Protein AF-A0A383AKS9-F1 (afdb_monomer_lite)

pLDDT: mean 90.81, std 9.65, range [42.56, 98.69]

Sequence (250 aa):
RLQGHEPQKLNIDIRHAAASLNSMSWLSLENMPENFRNQSMTRIYRCGDGRFFHLHNSFLDGPVVANHLGIDEDADVATIAQAMAEQDAFELEKALIALKVTGAVVRSPEEWLAHPQGKTLVDRPVVEITKIGDAPIESPKAEARPLSNLRVLDLTRVLAGPTSARTLAEHGAQVLHVSSPNLPTMMMAEMDTGHGKRQVHLDLTKSEDEARLLELAMDVDVFNQGFRKGTLDKRGFGPEAMAELRPGII

Radius of gyration: 21.55 Å; chains: 1; bounding box: 45×47×56 Å

Organism: NCBI:txid408172

InterPro domains:
  IPR003673 CoA-transferase family III [PF02515] (147-250)
  IPR023606 CoA-transferase family III domain 1 superfamily [G3DSA:3.40.50.10540] (144-250)
  IPR023606 CoA-transferase family III domain 1 superfamily [SSF89796] (1-137)
  IPR023606 CoA-transferase family III domain 1 superfamily [SSF89796] (145-250)
  IPR052985 CoA-transferase III family involved in biosynthesis and detoxification [PTHR48229] (4-250)

Foldseek 3Di:
DPDDDDDDDDDDDPVVVVCLVVVLVVDDDPDDDPPLPQCLQQAWEAALVRFIKGGHDDDPQQVVLCVVLVHDSSDGNVVVNVSRSHDDQVVSVVVCVVVVHDMHTDDDPVRLCVDPVVVVPVPPDPDDDDDQDDDPDDQQPCDVFHLQPFEEEQAEADADLLQVQLVSLVRRYAYEYEAEPPDDHSVSRCVSSVPSYHYDYAHVVDPVSLVVVLVSLLPGQEYGYDDDPPPCVVSLPDSNSSCVSHPNHD

Secondary structure (DSSP, 8-state):
----PSPP-----HHHHHHHHTHHHH---TT--GGGG--SSSEEEE-TTS-EEEE---TTSHHHHHHHHTS-TT--HHHHHHHHTT--HHHHHHHHHHHT--EEE---HHHHHHSHHHHHHTTS-SS----------------SSTTTT-EEEE---TTHHHHHHHHHHHTT-EEEEEE-TTS---HHHHHHH-TTEEEEE--TTSHHHHHHHHHHHTT-SEEE--SPTTTTGGGT-SHHHHHHHSTT--

Structure (mmCIF, N/CA/C/O backbone):
data_AF-A0A383AKS9-F1
#
_entry.id   AF-A0A383AKS9-F1
#
loop_
_atom_site.group_PDB
_atom_site.id
_atom_site.type_symbol
_atom_site.label_atom_id
_atom_site.label_alt_id
_atom_site.label_comp_id
_atom_site.label_asym_id
_atom_site.label_entity_id
_atom_site.label_seq_id
_atom_site.pdbx_PDB_ins_code
_atom_site.Cartn_x
_atom_site.Cartn_y
_atom_site.Cartn_z
_atom_site.occupancy
_atom_site.B_iso_or_equiv
_atom_site.auth_seq_id
_atom_site.auth_comp_id
_atom_site.auth_asym_id
_atom_site.auth_atom_id
_atom_site.pdbx_PDB_model_num
ATOM 1 N N . ARG A 1 1 ? -5.851 -18.267 -21.701 1.00 42.56 1 ARG A N 1
ATOM 2 C CA . ARG A 1 1 ? -5.693 -19.487 -20.872 1.00 42.56 1 ARG A CA 1
ATOM 3 C C . ARG A 1 1 ? -4.454 -19.252 -20.027 1.00 42.56 1 ARG A C 1
ATOM 5 O O . ARG A 1 1 ? -3.391 -19.138 -20.620 1.00 42.56 1 ARG A O 1
ATOM 12 N N . LEU A 1 2 ? -4.595 -19.040 -18.715 1.00 45.34 2 LEU A N 1
ATOM 13 C CA . LEU A 1 2 ? -3.434 -18.914 -17.826 1.00 45.34 2 LEU A CA 1
ATOM 14 C C . LEU A 1 2 ? -2.613 -20.199 -17.984 1.00 45.34 2 LEU A C 1
ATOM 16 O O . LEU A 1 2 ? -3.160 -21.293 -17.831 1.00 45.34 2 LEU A O 1
ATOM 20 N N . GLN A 1 3 ? -1.363 -20.077 -18.423 1.00 51.12 3 GLN A N 1
ATOM 21 C CA . GLN A 1 3 ? -0.456 -21.214 -18.513 1.00 51.12 3 GLN A CA 1
ATOM 22 C C . GLN A 1 3 ? -0.005 -21.532 -17.087 1.00 51.12 3 GLN A C 1
ATOM 24 O O . GLN A 1 3 ? 0.826 -20.828 -16.527 1.00 51.12 3 GLN A O 1
ATOM 29 N N . GLY A 1 4 ? -0.632 -22.530 -16.471 1.00 57.69 4 GLY A N 1
ATOM 30 C CA . GLY A 1 4 ? -0.253 -23.042 -15.159 1.00 57.69 4 GLY A CA 1
ATOM 31 C C . GLY A 1 4 ? 0.254 -24.472 -15.281 1.00 57.69 4 GLY A C 1
ATOM 32 O O . GLY A 1 4 ? -0.172 -25.210 -16.171 1.00 57.69 4 GLY A O 1
ATOM 33 N N . HIS A 1 5 ? 1.156 -24.861 -14.383 1.00 63.78 5 HIS A N 1
ATOM 34 C CA . HIS A 1 5 ? 1.463 -26.269 -14.151 1.00 63.78 5 HIS A CA 1
ATOM 35 C C . HIS A 1 5 ? 0.228 -27.004 -13.604 1.00 63.78 5 HIS A C 1
ATOM 37 O O . HIS A 1 5 ? -0.730 -26.375 -13.148 1.00 63.78 5 HIS A O 1
ATOM 43 N N . GLU A 1 6 ? 0.265 -28.337 -13.635 1.00 75.62 6 GLU A N 1
ATOM 44 C CA . GLU A 1 6 ? -0.749 -29.164 -12.976 1.00 75.62 6 GLU A CA 1
ATOM 45 C C . GLU A 1 6 ? -0.945 -28.734 -11.508 1.00 75.62 6 GLU A C 1
ATOM 47 O O . GLU A 1 6 ? 0.038 -28.365 -10.849 1.00 75.62 6 GLU A O 1
ATOM 52 N N . PRO A 1 7 ? -2.183 -28.778 -10.976 1.00 75.75 7 PRO A N 1
ATOM 53 C CA . PRO A 1 7 ? -2.463 -28.410 -9.595 1.00 75.75 7 PRO A CA 1
ATOM 54 C C . PRO A 1 7 ? -1.530 -29.123 -8.614 1.00 75.75 7 PRO A C 1
ATOM 56 O O . PRO A 1 7 ? -1.436 -30.351 -8.585 1.00 75.75 7 PRO A O 1
ATOM 59 N N . GLN A 1 8 ? -0.841 -28.344 -7.786 1.00 80.44 8 GLN A N 1
ATOM 60 C CA . GLN A 1 8 ? 0.076 -28.876 -6.786 1.00 80.44 8 GLN A CA 1
ATOM 61 C C . GLN A 1 8 ? -0.661 -29.144 -5.474 1.00 80.44 8 GLN A C 1
ATOM 63 O O . GLN A 1 8 ? -1.476 -28.338 -5.022 1.00 80.44 8 GLN A O 1
ATOM 68 N N . LYS A 1 9 ? -0.342 -30.267 -4.821 1.00 86.06 9 LYS A N 1
ATOM 69 C CA . LYS A 1 9 ? -0.784 -30.522 -3.448 1.00 86.06 9 LYS A CA 1
ATOM 70 C C . LYS A 1 9 ? 0.179 -29.832 -2.485 1.00 86.06 9 LYS A C 1
ATOM 72 O O . LYS A 1 9 ? 1.303 -30.290 -2.299 1.00 86.06 9 LYS A O 1
ATOM 77 N N . LEU A 1 10 ? -0.279 -28.746 -1.874 1.00 84.50 10 LEU A N 1
ATOM 78 C CA . LEU A 1 10 ? 0.475 -27.983 -0.883 1.00 84.50 10 LEU A CA 1
ATOM 79 C C . LEU A 1 10 ? -0.014 -28.340 0.526 1.00 84.50 10 LEU A C 1
ATOM 81 O O . LEU A 1 10 ? -1.217 -28.420 0.764 1.00 84.50 10 LEU A O 1
ATOM 85 N N . ASN A 1 11 ? 0.918 -28.542 1.458 1.00 90.38 11 ASN A N 1
ATOM 86 C CA . ASN A 1 11 ? 0.627 -28.612 2.889 1.00 90.38 11 ASN A CA 1
ATOM 87 C C . ASN A 1 11 ? 1.237 -27.376 3.547 1.00 90.38 11 ASN A C 1
ATOM 89 O O . ASN A 1 11 ? 2.421 -27.104 3.356 1.00 90.38 11 ASN A O 1
ATOM 93 N N . ILE A 1 12 ? 0.436 -26.642 4.314 1.00 87.69 12 ILE A N 1
ATOM 94 C CA . ILE A 1 12 ? 0.860 -25.418 4.995 1.00 87.69 12 ILE A CA 1
ATOM 95 C C . ILE A 1 12 ? 0.729 -25.650 6.498 1.00 87.69 12 ILE A C 1
ATOM 97 O O . ILE A 1 12 ? -0.340 -26.026 6.979 1.00 87.69 12 ILE A O 1
ATOM 101 N N . ASP A 1 13 ? 1.808 -25.417 7.241 1.00 93.50 13 ASP A N 1
ATOM 102 C CA . ASP A 1 13 ? 1.740 -25.356 8.698 1.00 93.50 13 ASP A CA 1
ATOM 103 C C . ASP A 1 13 ? 1.090 -24.027 9.112 1.00 93.50 13 ASP A C 1
ATOM 105 O O . ASP A 1 13 ? 1.600 -22.945 8.812 1.00 93.50 13 ASP A O 1
ATOM 109 N N . ILE A 1 14 ? -0.051 -24.107 9.799 1.00 91.81 14 ILE A N 1
ATOM 110 C CA . ILE A 1 14 ? -0.837 -22.930 10.191 1.00 91.81 14 ILE A CA 1
ATOM 111 C C . ILE A 1 14 ? -0.063 -22.036 11.166 1.00 91.81 14 ILE A C 1
ATOM 113 O O . ILE A 1 14 ? -0.206 -20.816 11.112 1.00 91.81 14 ILE A O 1
ATOM 117 N N . ARG A 1 15 ? 0.771 -22.604 12.046 1.00 90.00 15 ARG A N 1
ATOM 118 C CA . ARG A 1 15 ? 1.576 -21.818 12.990 1.00 90.00 15 ARG A CA 1
ATOM 119 C C . ARG A 1 15 ? 2.670 -21.061 12.256 1.00 90.00 15 ARG A C 1
ATOM 121 O O . ARG A 1 15 ? 2.866 -19.884 12.541 1.00 90.00 15 ARG A O 1
ATOM 128 N N . HIS A 1 16 ? 3.336 -21.696 11.292 1.00 88.25 16 HIS A N 1
ATOM 129 C CA . HIS A 1 16 ? 4.323 -21.012 10.453 1.00 88.25 16 HIS A CA 1
ATOM 130 C C . HIS A 1 16 ? 3.674 -19.922 9.596 1.00 88.25 16 HIS A C 1
ATOM 132 O O . HIS A 1 16 ? 4.193 -18.809 9.538 1.00 88.25 16 HIS A O 1
ATOM 138 N N . ALA A 1 17 ? 2.511 -20.198 8.997 1.00 86.94 17 ALA A N 1
ATOM 139 C CA . ALA A 1 17 ? 1.764 -19.194 8.246 1.00 86.94 17 ALA A CA 1
ATOM 140 C C . ALA A 1 17 ? 1.373 -18.004 9.139 1.00 86.94 17 ALA A C 1
ATOM 142 O O . ALA A 1 17 ? 1.677 -16.863 8.801 1.00 86.94 17 ALA A O 1
ATOM 143 N N . ALA A 1 18 ? 0.795 -18.252 10.317 1.00 85.81 18 ALA A N 1
ATOM 144 C CA . ALA A 1 18 ? 0.444 -17.199 11.267 1.00 85.81 18 ALA A CA 1
ATOM 145 C C . ALA A 1 18 ? 1.666 -16.387 11.731 1.00 85.81 18 ALA A C 1
ATOM 147 O O . ALA A 1 18 ? 1.594 -15.161 11.805 1.00 85.81 18 ALA A O 1
ATOM 148 N N . ALA A 1 19 ? 2.798 -17.047 11.998 1.00 83.94 19 ALA A N 1
ATOM 149 C CA . ALA A 1 19 ? 4.043 -16.373 12.353 1.00 83.94 19 ALA A CA 1
ATOM 150 C C . ALA A 1 19 ? 4.555 -15.480 11.210 1.00 83.94 19 ALA A C 1
ATOM 152 O O . ALA A 1 19 ? 4.939 -14.343 11.467 1.00 83.94 19 ALA A O 1
ATOM 153 N N . SER A 1 20 ? 4.492 -15.951 9.958 1.00 81.19 20 SER A N 1
ATOM 154 C CA . SER A 1 20 ? 4.891 -15.169 8.775 1.00 81.19 20 SER A CA 1
ATOM 155 C C . SER A 1 20 ? 4.000 -13.951 8.512 1.00 81.19 20 SER A C 1
ATOM 157 O O . SER A 1 20 ? 4.482 -12.940 8.017 1.00 81.19 20 SER A O 1
ATOM 159 N N . LEU A 1 21 ? 2.716 -14.014 8.885 1.00 81.81 21 LEU A N 1
ATOM 160 C CA . LEU A 1 21 ? 1.773 -12.896 8.758 1.00 81.81 21 LEU A CA 1
ATOM 161 C C . LEU A 1 21 ? 1.947 -11.832 9.852 1.00 81.81 21 LEU A C 1
ATOM 163 O O . LEU A 1 21 ? 1.444 -10.722 9.705 1.00 81.81 21 LEU A O 1
ATOM 167 N N . ASN A 1 22 ? 2.644 -12.163 10.943 1.00 79.50 22 ASN A N 1
ATOM 168 C CA . ASN A 1 22 ? 2.926 -11.252 12.051 1.00 79.50 22 ASN A CA 1
ATOM 169 C C . A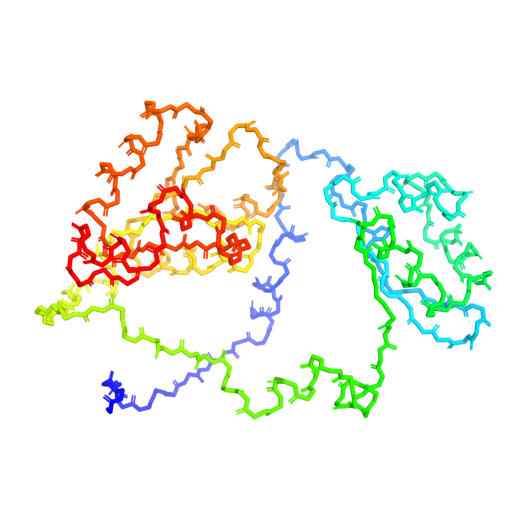SN A 1 22 ? 4.433 -11.122 12.335 1.00 79.50 22 ASN A C 1
ATOM 171 O O . ASN A 1 22 ? 4.836 -10.851 13.467 1.00 79.50 22 ASN A O 1
ATOM 175 N N . SER A 1 23 ? 5.279 -11.349 11.330 1.00 80.88 23 SER A N 1
ATOM 176 C CA . SER A 1 23 ? 6.738 -11.426 11.481 1.00 80.88 23 SER A CA 1
ATOM 177 C C . SER A 1 23 ? 7.350 -10.152 12.071 1.00 80.88 23 SER A C 1
ATOM 179 O O . SER A 1 23 ? 8.229 -10.242 12.927 1.00 80.88 23 SER A O 1
ATOM 181 N N . MET A 1 24 ? 6.793 -8.977 11.752 1.00 78.88 24 MET A N 1
ATOM 182 C CA . MET A 1 24 ? 7.193 -7.695 12.351 1.00 78.88 24 MET A CA 1
ATOM 183 C C . MET A 1 24 ? 7.113 -7.677 13.883 1.00 78.88 24 MET A C 1
ATOM 185 O O . MET A 1 24 ? 7.917 -7.011 14.527 1.00 78.88 24 MET A O 1
ATOM 189 N N . SER A 1 25 ? 6.170 -8.405 14.488 1.00 76.38 25 SER A N 1
ATOM 190 C CA . SER A 1 25 ? 6.033 -8.459 15.952 1.00 76.38 25 SER A CA 1
ATOM 191 C C . SER A 1 25 ? 7.130 -9.295 16.617 1.00 76.38 25 SER A C 1
ATOM 193 O O . SER A 1 25 ? 7.368 -9.161 17.818 1.00 76.38 25 SER A O 1
ATOM 195 N N . TRP A 1 26 ? 7.791 -10.160 15.845 1.00 78.31 26 TRP A N 1
ATOM 196 C CA . TRP A 1 26 ? 8.821 -11.093 16.307 1.00 78.31 26 TRP A CA 1
ATOM 197 C C . TRP A 1 26 ? 10.238 -10.658 15.929 1.00 78.31 26 TRP A C 1
ATOM 199 O O . TRP A 1 26 ? 11.204 -11.226 16.434 1.00 78.31 26 TRP A O 1
ATOM 209 N N . LEU A 1 27 ? 10.370 -9.645 15.072 1.00 78.62 27 LEU A N 1
ATOM 210 C CA . LEU A 1 27 ? 11.648 -9.051 14.716 1.00 78.62 27 LEU A CA 1
ATOM 211 C C . LEU A 1 27 ? 12.248 -8.312 15.924 1.00 78.62 27 LEU A C 1
ATOM 213 O O . LEU A 1 27 ? 11.584 -7.510 16.589 1.00 78.62 27 LEU A O 1
ATOM 217 N N . SER A 1 28 ? 13.524 -8.571 16.197 1.00 75.94 28 SER A N 1
ATOM 218 C CA . SER A 1 28 ? 14.305 -7.884 17.223 1.00 75.94 28 SER A CA 1
ATOM 219 C C . SER A 1 28 ? 15.673 -7.484 16.677 1.00 75.94 28 SER A C 1
ATOM 221 O O . SER A 1 28 ? 16.271 -8.178 15.856 1.00 75.94 28 SER A O 1
ATOM 223 N N . LEU A 1 29 ? 16.166 -6.339 17.142 1.00 76.50 29 LEU A N 1
ATOM 224 C CA . LEU A 1 29 ? 17.544 -5.897 16.965 1.00 76.50 29 LEU A CA 1
ATOM 225 C C . LEU A 1 29 ? 18.111 -5.552 18.331 1.00 76.50 29 LEU A C 1
ATOM 227 O O . LEU A 1 29 ? 17.374 -5.110 19.210 1.00 76.50 29 LEU A O 1
ATOM 231 N N . GLU A 1 30 ? 19.427 -5.670 18.461 1.00 79.31 30 GLU A N 1
ATOM 232 C CA . GLU A 1 30 ? 20.169 -5.382 19.692 1.00 79.31 30 GLU A CA 1
ATOM 233 C C . GLU A 1 30 ? 19.922 -3.959 20.237 1.00 79.31 30 GLU A C 1
ATOM 235 O O . GLU A 1 30 ? 20.024 -3.747 21.436 1.00 79.31 30 GLU A O 1
ATOM 240 N N . ASN A 1 31 ? 19.503 -3.009 19.387 1.00 76.94 31 ASN A N 1
ATOM 241 C CA . ASN A 1 31 ? 19.220 -1.614 19.755 1.00 76.94 31 ASN A CA 1
ATOM 242 C C . ASN A 1 31 ? 17.863 -1.107 19.225 1.00 76.94 31 ASN A C 1
ATOM 244 O O . ASN A 1 31 ? 17.746 0.042 18.800 1.00 76.94 31 ASN A O 1
ATOM 248 N N . MET A 1 32 ? 16.842 -1.968 19.176 1.00 72.00 32 MET A N 1
ATOM 249 C CA . MET A 1 32 ? 15.501 -1.559 18.738 1.00 72.00 32 MET A CA 1
ATOM 250 C C . MET A 1 32 ? 14.840 -0.650 19.797 1.00 72.00 32 MET A C 1
ATOM 252 O O . MET A 1 32 ? 14.711 -1.087 20.941 1.00 72.00 32 MET A O 1
ATOM 256 N N . PRO A 1 33 ? 14.401 0.581 19.467 1.00 65.19 33 PRO A N 1
ATOM 257 C CA . PRO A 1 33 ? 13.822 1.474 20.473 1.00 65.19 33 PRO A CA 1
ATOM 258 C C . PRO A 1 33 ? 12.455 0.975 20.982 1.00 65.19 33 PRO A C 1
ATOM 260 O O . PRO A 1 33 ? 11.674 0.388 20.233 1.00 65.19 33 PRO A O 1
ATOM 263 N N . GLU A 1 34 ? 12.152 1.203 22.265 1.00 61.00 34 GLU A N 1
ATOM 264 C CA . GLU A 1 34 ? 10.976 0.622 22.946 1.00 61.00 34 GLU A CA 1
ATOM 265 C C . GLU A 1 34 ? 9.626 1.122 22.399 1.00 61.00 34 GLU A C 1
ATOM 267 O O . GLU A 1 34 ? 8.639 0.383 22.378 1.00 61.00 34 GLU A O 1
ATOM 272 N N . ASN A 1 35 ? 9.576 2.361 21.907 1.00 58.62 35 ASN A N 1
ATOM 273 C CA . ASN A 1 35 ? 8.352 3.022 21.444 1.00 58.62 35 ASN A CA 1
ATOM 274 C C . ASN A 1 35 ? 7.835 2.526 20.079 1.00 58.62 35 ASN A C 1
ATOM 276 O O . ASN A 1 35 ? 6.703 2.837 19.713 1.00 58.62 35 ASN A O 1
ATOM 280 N N . PHE A 1 36 ? 8.596 1.705 19.346 1.00 61.19 36 PHE A N 1
ATOM 281 C CA . PHE A 1 36 ? 8.193 1.178 18.030 1.00 61.19 36 PHE A CA 1
ATOM 282 C C . PHE A 1 36 ? 6.989 0.224 18.072 1.00 61.19 36 PHE A C 1
ATOM 284 O O . PHE A 1 36 ? 6.467 -0.159 17.024 1.00 61.19 36 PHE A O 1
ATOM 291 N N . ARG A 1 37 ? 6.548 -0.179 19.269 1.00 60.47 37 ARG A N 1
ATOM 292 C CA . ARG A 1 37 ? 5.460 -1.145 19.478 1.00 60.47 37 ARG A CA 1
ATOM 293 C C . ARG A 1 37 ? 4.173 -0.534 20.034 1.00 60.47 37 ARG A C 1
ATOM 295 O O . ARG A 1 37 ? 3.229 -1.287 20.268 1.00 60.47 37 ARG A O 1
ATOM 302 N N . ASN A 1 38 ? 4.098 0.784 20.252 1.00 68.31 38 ASN A N 1
ATOM 303 C CA . ASN A 1 38 ? 2.858 1.391 20.739 1.00 68.31 38 ASN A CA 1
ATOM 304 C C . ASN A 1 38 ? 1.788 1.376 19.633 1.00 68.31 38 ASN A C 1
ATOM 306 O O . ASN A 1 38 ? 1.783 2.207 18.730 1.00 68.31 38 ASN A O 1
ATOM 310 N N . GLN A 1 39 ? 0.882 0.403 19.712 1.00 74.00 39 GLN A N 1
ATOM 311 C CA . GLN A 1 39 ? -0.273 0.254 18.824 1.00 74.00 39 GLN A CA 1
ATOM 312 C C . GLN A 1 39 ? -1.579 0.640 19.524 1.00 74.00 39 GLN A C 1
ATOM 314 O O . GLN A 1 39 ? -2.644 0.183 19.119 1.00 74.00 39 GLN A O 1
ATOM 319 N N . SER A 1 40 ? -1.517 1.445 20.593 1.00 87.00 40 SER A N 1
ATOM 320 C CA . SER A 1 40 ? -2.723 1.823 21.338 1.00 87.00 40 SER A CA 1
ATOM 321 C C . SER A 1 40 ? -3.716 2.517 20.407 1.00 87.00 40 SER A C 1
ATOM 323 O O . SER A 1 40 ? -4.839 2.049 20.268 1.00 87.00 40 SER A O 1
ATOM 325 N N . MET A 1 41 ? -3.280 3.531 19.653 1.00 89.06 41 MET A N 1
ATOM 326 C CA . MET A 1 41 ? -4.168 4.247 18.734 1.00 89.06 41 MET A CA 1
ATOM 327 C C . MET A 1 41 ? -4.596 3.428 17.506 1.00 89.06 41 MET A C 1
ATOM 329 O O . MET A 1 41 ? -5.746 3.531 17.096 1.00 89.06 41 MET A O 1
ATOM 333 N N . THR A 1 42 ? -3.733 2.587 16.923 1.00 90.62 42 THR A N 1
ATOM 334 C CA . THR A 1 42 ? -4.121 1.722 15.789 1.00 90.62 42 THR A CA 1
ATOM 335 C C . THR A 1 42 ? -4.861 0.481 16.288 1.00 90.62 42 THR A C 1
ATOM 337 O O . THR A 1 42 ? -4.284 -0.600 16.421 1.00 90.62 42 THR A O 1
ATOM 340 N N . ARG A 1 43 ? -6.148 0.644 16.615 1.00 93.12 43 ARG A N 1
ATOM 341 C CA . ARG A 1 43 ? -6.971 -0.395 17.242 1.00 93.12 43 ARG A CA 1
ATOM 342 C C . ARG A 1 43 ? -8.462 -0.179 17.001 1.00 93.12 43 ARG A C 1
ATOM 344 O O . ARG A 1 43 ? -8.922 0.903 16.645 1.00 93.12 43 ARG A O 1
ATOM 351 N N . ILE A 1 44 ? -9.233 -1.242 17.214 1.00 96.88 44 ILE A N 1
ATOM 352 C CA . ILE A 1 44 ? -10.693 -1.192 17.220 1.00 96.88 44 ILE A CA 1
ATOM 353 C C . ILE A 1 44 ? -11.190 -0.807 18.618 1.00 96.88 44 ILE A C 1
ATOM 355 O O . ILE A 1 44 ? -10.900 -1.498 19.597 1.00 96.88 44 ILE A O 1
ATOM 359 N N . TYR A 1 45 ? -11.984 0.258 18.682 1.00 98.06 45 TYR A N 1
ATOM 360 C CA . TYR A 1 45 ? -12.627 0.773 19.888 1.00 98.06 45 TYR A CA 1
ATOM 361 C C . TYR A 1 45 ? -14.145 0.768 19.749 1.00 98.06 45 TYR A C 1
ATOM 363 O O . TYR A 1 45 ? -14.676 0.815 18.641 1.00 98.06 45 TYR A O 1
ATOM 371 N N . ARG A 1 46 ? -14.849 0.701 20.881 1.00 98.44 46 ARG A N 1
ATOM 372 C CA . ARG A 1 46 ? -16.305 0.851 20.924 1.00 98.44 46 ARG A CA 1
ATOM 373 C C . ARG A 1 46 ? -16.660 2.331 21.070 1.00 98.44 46 ARG A C 1
ATOM 375 O O . ARG A 1 46 ? -16.113 2.991 21.947 1.00 98.44 46 ARG A O 1
ATOM 382 N N . CYS A 1 47 ? -17.578 2.808 20.241 1.00 98.69 47 CYS A N 1
ATOM 383 C CA . CYS A 1 47 ? -18.114 4.164 20.264 1.00 98.69 47 CYS A CA 1
ATOM 384 C C . CYS A 1 47 ? -19.331 4.292 21.197 1.00 98.69 47 CYS A C 1
ATOM 386 O O . CYS A 1 47 ? -19.898 3.286 21.650 1.00 98.69 47 CYS A O 1
ATOM 388 N N . GLY A 1 48 ? -19.737 5.531 21.489 1.00 98.25 48 GLY A N 1
ATOM 389 C CA . GLY A 1 48 ? -20.880 5.847 22.355 1.00 98.25 48 GLY A CA 1
ATOM 390 C C . GLY A 1 48 ? -22.223 5.384 21.790 1.00 98.25 48 GLY A C 1
ATOM 391 O O . GLY A 1 48 ? -23.087 4.915 22.532 1.00 98.25 48 GLY A O 1
ATOM 392 N N . ASP A 1 49 ? -22.353 5.399 20.464 1.00 98.06 49 ASP A N 1
ATOM 393 C CA . ASP A 1 49 ? -23.484 4.845 19.703 1.00 98.06 49 ASP A CA 1
ATOM 394 C C . ASP A 1 49 ? -23.556 3.299 19.731 1.00 98.06 49 ASP A C 1
ATOM 396 O O . ASP A 1 49 ? -24.484 2.687 19.200 1.00 98.06 49 ASP A O 1
ATOM 400 N N . GLY A 1 50 ? -22.575 2.648 20.361 1.00 97.56 50 GLY A N 1
ATOM 401 C CA . GLY A 1 50 ? -22.467 1.202 20.488 1.00 97.56 50 GLY A CA 1
ATOM 402 C C . GLY A 1 50 ? -21.849 0.485 19.291 1.00 97.56 50 GLY A C 1
ATOM 403 O O . GLY A 1 50 ? -21.714 -0.743 19.353 1.00 97.56 50 GLY A O 1
ATOM 404 N N . ARG A 1 51 ? -21.441 1.212 18.245 1.00 98.00 51 ARG A N 1
ATOM 405 C CA . ARG A 1 51 ? -20.704 0.672 17.098 1.00 98.00 51 ARG A CA 1
ATOM 406 C C . ARG A 1 51 ? -19.220 0.524 17.431 1.00 98.00 51 ARG A C 1
ATOM 408 O O . ARG A 1 51 ? -18.745 0.958 18.479 1.00 98.00 51 ARG A O 1
ATOM 415 N N . PHE A 1 52 ? -18.481 -0.115 16.531 1.00 98.44 52 PHE A N 1
ATOM 416 C CA . PHE A 1 52 ? -17.028 -0.204 16.621 1.00 98.44 52 PHE A CA 1
ATOM 417 C C . PHE A 1 52 ? -16.375 0.662 15.548 1.00 98.44 52 PHE A C 1
ATOM 419 O O . PHE A 1 52 ? -16.867 0.752 14.423 1.00 98.44 52 PHE A O 1
ATOM 426 N N . PHE A 1 53 ? -15.245 1.262 15.893 1.00 98.44 53 PHE A N 1
ATOM 427 C CA . PHE A 1 53 ? -14.459 2.117 15.018 1.00 98.44 53 PHE A CA 1
ATOM 428 C C . PHE A 1 53 ? -13.005 1.660 15.039 1.00 98.44 53 PHE A C 1
ATOM 430 O O . PHE A 1 53 ? -12.430 1.456 16.107 1.00 98.44 53 PHE A O 1
ATOM 437 N N . HIS A 1 54 ? -12.414 1.484 13.863 1.00 97.38 54 HIS A N 1
ATOM 438 C CA . HIS A 1 54 ? -10.991 1.219 13.718 1.00 97.38 54 HIS A CA 1
ATOM 439 C C . HIS A 1 54 ? -10.261 2.555 13.599 1.00 97.38 54 HIS A C 1
ATOM 441 O O . HIS A 1 54 ? -10.264 3.180 12.534 1.00 97.38 54 HIS A O 1
ATOM 447 N N . LEU A 1 55 ? -9.661 2.996 14.705 1.00 95.44 55 LEU A N 1
ATOM 448 C CA . LEU A 1 55 ? -8.693 4.083 14.675 1.00 95.44 55 LEU A CA 1
ATOM 449 C C . LEU A 1 55 ? -7.415 3.568 14.021 1.00 95.44 55 LEU A C 1
ATOM 451 O O . LEU A 1 55 ? -7.010 2.426 14.241 1.00 95.44 55 LEU A O 1
ATOM 455 N N . HIS A 1 56 ? -6.788 4.404 13.204 1.00 89.06 56 HIS A N 1
ATOM 456 C CA . HIS A 1 56 ? -5.588 4.022 12.485 1.00 89.06 56 HIS A CA 1
ATOM 457 C C . HIS A 1 56 ? -4.597 5.183 12.482 1.00 89.06 56 HIS A C 1
ATOM 459 O O . HIS A 1 56 ? -4.905 6.267 11.999 1.00 89.06 56 HIS A O 1
ATOM 465 N N . ASN A 1 57 ? -3.400 4.960 13.024 1.00 82.94 57 ASN A N 1
ATOM 466 C CA . ASN A 1 57 ? -2.340 5.961 13.039 1.00 82.94 57 ASN A CA 1
ATOM 467 C C . ASN A 1 57 ? -1.368 5.717 11.875 1.00 82.94 57 ASN A C 1
ATOM 469 O O . ASN A 1 57 ? -0.373 5.004 12.014 1.00 82.94 57 ASN A O 1
ATOM 473 N N . SER A 1 58 ? -1.671 6.276 10.700 1.00 78.25 58 SER A N 1
ATOM 474 C CA . SER A 1 58 ? -0.732 6.277 9.571 1.00 78.25 58 SER A CA 1
ATOM 475 C C . SER A 1 58 ? 0.193 7.478 9.614 1.00 78.25 58 SER A C 1
ATOM 477 O O . SER A 1 58 ? -0.264 8.593 9.408 1.00 78.25 58 SER A O 1
ATOM 479 N N . PHE A 1 59 ? 1.502 7.251 9.726 1.00 82.31 59 PHE A N 1
ATOM 480 C CA . PHE A 1 59 ? 2.537 8.273 9.530 1.00 82.31 59 PHE A CA 1
ATOM 481 C C . PHE A 1 59 ? 2.294 9.579 10.309 1.00 82.31 59 PHE A C 1
ATOM 483 O O . PHE A 1 59 ? 2.714 9.686 11.451 1.00 82.31 59 PHE A O 1
ATOM 490 N N . LEU A 1 60 ? 1.668 10.573 9.672 1.00 85.44 60 LEU A N 1
ATOM 491 C CA . LEU A 1 60 ? 1.443 11.919 10.204 1.00 85.44 60 LEU A CA 1
ATOM 492 C C . LEU A 1 60 ? 0.018 12.120 10.748 1.00 85.44 60 LEU A C 1
ATOM 494 O O . LEU A 1 60 ? -0.319 13.221 11.175 1.00 85.44 60 LEU A O 1
ATOM 498 N N . ASP A 1 61 ? -0.821 11.083 10.718 1.00 89.88 61 ASP A N 1
ATOM 499 C CA . ASP A 1 61 ? -2.223 11.155 11.133 1.00 89.88 61 ASP A CA 1
ATOM 500 C C . ASP A 1 61 ? -2.367 11.248 12.659 1.00 89.88 61 ASP A C 1
ATOM 502 O O . ASP A 1 61 ? -3.288 11.900 13.148 1.00 89.88 61 ASP A O 1
ATOM 506 N N . GLY A 1 62 ? -1.459 10.619 13.411 1.00 89.56 62 GLY A N 1
ATOM 507 C CA . GLY A 1 62 ? -1.540 10.446 14.863 1.00 89.56 62 GLY A CA 1
ATOM 508 C C . GLY A 1 62 ? -1.809 11.729 15.643 1.00 89.56 62 GLY A C 1
ATOM 509 O O . GLY A 1 62 ? -2.832 11.795 16.327 1.00 89.56 62 GLY A O 1
ATOM 510 N N . PRO A 1 63 ? -0.987 12.781 15.486 1.00 91.94 63 PRO A N 1
ATOM 511 C CA . PRO A 1 63 ? -1.206 14.056 16.165 1.00 91.94 63 PRO A CA 1
ATOM 512 C C . PRO A 1 63 ? -2.563 14.696 15.839 1.00 91.94 63 PRO A C 1
ATOM 514 O O . PRO A 1 63 ? -3.187 15.317 16.696 1.00 91.94 63 PRO A O 1
ATOM 517 N N . VAL A 1 64 ? -3.045 14.544 14.602 1.00 95.12 64 VAL A N 1
ATOM 518 C CA . VAL A 1 64 ? -4.323 15.122 14.159 1.00 95.12 64 VAL A CA 1
ATOM 519 C C . VAL A 1 64 ? -5.501 14.363 14.769 1.00 95.12 64 VAL A C 1
ATOM 521 O O . VAL A 1 64 ? -6.449 14.991 15.242 1.00 95.12 64 VAL A O 1
ATOM 524 N N . VAL A 1 65 ? -5.434 13.028 14.786 1.00 95.06 65 VAL A N 1
ATOM 525 C CA . VAL A 1 65 ? -6.449 12.166 15.409 1.00 95.06 65 VAL A CA 1
ATOM 526 C C . VAL A 1 65 ? -6.494 12.403 16.918 1.00 95.06 65 VAL A C 1
ATOM 528 O O . VAL A 1 65 ? -7.573 12.628 17.460 1.00 95.06 65 VAL A O 1
ATOM 531 N N . ALA A 1 66 ? -5.338 12.435 17.584 1.00 94.56 66 ALA A N 1
ATOM 532 C CA . ALA A 1 66 ? -5.235 12.689 19.018 1.00 94.56 66 ALA A CA 1
ATOM 533 C C . ALA A 1 66 ? -5.824 14.059 19.395 1.00 94.56 66 ALA A C 1
ATOM 535 O O . ALA A 1 66 ? -6.690 14.149 20.264 1.00 94.56 66 ALA A O 1
ATOM 536 N N . ASN A 1 67 ? -5.467 15.112 18.649 1.00 96.62 67 ASN A N 1
ATOM 537 C CA . ASN A 1 67 ? -6.033 16.446 18.840 1.00 96.62 67 ASN A CA 1
ATOM 538 C C . ASN A 1 67 ? -7.552 16.491 18.589 1.00 96.62 67 ASN A C 1
ATOM 540 O O . ASN A 1 67 ? -8.265 17.191 19.302 1.00 96.62 67 ASN A O 1
ATOM 544 N N . HIS A 1 68 ? -8.065 15.756 17.594 1.00 96.38 68 HIS A N 1
ATOM 545 C CA . HIS A 1 68 ? -9.509 15.671 17.347 1.00 96.38 68 HIS A CA 1
ATOM 546 C C . HIS A 1 68 ? -10.259 14.999 18.505 1.00 96.38 68 HIS A C 1
ATOM 548 O O . HIS A 1 68 ? -11.348 15.439 18.864 1.00 96.38 68 HIS A O 1
ATOM 554 N N . LEU A 1 69 ? -9.659 13.966 19.097 1.00 96.44 69 LEU A N 1
ATOM 555 C CA . LEU A 1 69 ? -10.212 13.231 20.234 1.00 96.44 69 LEU A CA 1
ATOM 556 C C . LEU A 1 69 ? -9.952 13.915 21.589 1.00 96.44 69 LEU A C 1
ATOM 558 O O . LEU A 1 69 ? -10.484 13.462 22.598 1.00 96.44 69 LEU A O 1
ATOM 562 N N . GLY A 1 70 ? -9.155 14.987 21.627 1.00 96.94 70 GLY A N 1
ATOM 563 C CA . GLY A 1 70 ? -8.816 15.700 22.861 1.00 96.94 70 GLY A CA 1
ATOM 564 C C . GLY A 1 70 ? -7.916 14.901 23.809 1.00 96.94 70 GLY A C 1
ATOM 565 O O . GLY A 1 70 ? -8.044 15.038 25.023 1.00 96.94 70 GLY A O 1
ATOM 566 N N . ILE A 1 71 ? -7.035 14.060 23.263 1.00 96.25 71 ILE A N 1
ATOM 567 C CA . ILE A 1 71 ? -6.119 13.194 24.018 1.00 96.25 71 ILE A CA 1
ATOM 568 C C . ILE A 1 71 ? -4.666 13.407 23.582 1.00 96.25 71 ILE A C 1
ATOM 570 O O . ILE A 1 71 ? -4.405 13.949 22.507 1.00 96.25 71 ILE A O 1
ATOM 574 N N . ASP A 1 72 ? -3.724 12.932 24.396 1.00 93.12 72 ASP A N 1
ATOM 575 C CA . ASP A 1 72 ? -2.314 12.843 24.012 1.00 93.12 72 ASP A CA 1
ATOM 576 C C . ASP A 1 72 ? -2.100 11.746 22.951 1.00 93.12 72 ASP A C 1
ATOM 578 O O . ASP A 1 72 ? -2.800 10.730 22.930 1.00 93.12 72 ASP A O 1
ATOM 582 N N . GLU A 1 73 ? -1.127 11.933 22.053 1.00 88.75 73 GLU A N 1
ATOM 583 C CA . GLU A 1 73 ? -0.843 10.976 20.966 1.00 88.75 73 GLU A CA 1
ATOM 584 C C . GLU A 1 73 ? -0.418 9.595 21.490 1.00 88.75 73 GLU A C 1
ATOM 586 O O . GLU A 1 73 ? -0.731 8.565 20.886 1.00 88.75 73 GLU A O 1
ATOM 591 N N . ASP A 1 74 ? 0.282 9.567 22.621 1.00 88.31 74 ASP A N 1
ATOM 592 C CA . ASP A 1 74 ? 0.773 8.368 23.292 1.00 88.31 74 ASP A CA 1
ATOM 593 C C . ASP A 1 74 ? -0.152 7.879 24.417 1.00 88.31 74 ASP A C 1
ATOM 595 O O . ASP A 1 74 ? 0.241 6.998 25.188 1.00 88.31 74 ASP A O 1
ATOM 599 N N . ALA A 1 75 ? -1.388 8.395 24.475 1.00 92.31 75 ALA A N 1
ATOM 600 C CA . ALA A 1 75 ? -2.399 7.975 25.434 1.00 92.31 75 ALA A CA 1
ATOM 601 C C . ALA A 1 75 ? -2.581 6.449 25.450 1.00 92.31 75 ALA A C 1
ATOM 603 O O . ALA A 1 75 ? -2.532 5.756 24.425 1.00 92.31 75 ALA A O 1
ATOM 604 N N . ASP A 1 76 ? -2.818 5.911 26.645 1.00 93.56 76 ASP A N 1
ATOM 605 C CA . ASP A 1 76 ? -3.017 4.482 26.813 1.00 93.56 76 ASP A CA 1
ATOM 606 C C . ASP A 1 76 ? -4.375 4.013 26.264 1.00 93.56 76 ASP A C 1
ATOM 608 O O . ASP A 1 76 ? -5.294 4.781 25.958 1.00 93.56 76 ASP A O 1
ATOM 612 N N . VAL A 1 77 ? -4.519 2.693 26.152 1.00 95.25 77 VAL A N 1
ATOM 613 C CA . VAL A 1 77 ? -5.735 2.069 25.620 1.00 95.25 77 VAL A CA 1
ATOM 614 C C . VAL A 1 77 ? -6.988 2.483 26.398 1.00 95.25 77 VAL A C 1
ATOM 616 O O . VAL A 1 77 ? -8.052 2.601 25.792 1.00 95.25 77 VAL A O 1
ATOM 619 N N . ALA A 1 78 ? -6.885 2.675 27.715 1.00 97.31 78 ALA A N 1
ATOM 620 C CA . ALA A 1 78 ? -8.025 3.015 28.559 1.00 97.31 78 ALA A CA 1
ATOM 621 C C . ALA A 1 78 ? -8.504 4.450 28.303 1.00 97.31 78 ALA A C 1
ATOM 623 O O . ALA A 1 78 ? -9.703 4.673 28.145 1.00 97.31 78 ALA A O 1
ATOM 624 N N . THR A 1 79 ? -7.570 5.390 28.193 1.00 97.31 79 THR A N 1
ATOM 625 C CA . THR A 1 79 ? -7.828 6.802 27.896 1.00 97.31 79 THR A CA 1
ATOM 626 C C . THR A 1 79 ? -8.442 6.961 26.509 1.00 97.31 79 THR A C 1
ATOM 628 O O . THR A 1 79 ? -9.487 7.594 26.363 1.00 97.31 79 THR A O 1
ATOM 631 N N . ILE A 1 80 ? -7.874 6.294 25.496 1.00 97.44 80 ILE A N 1
ATOM 632 C CA . ILE A 1 80 ? -8.442 6.303 24.140 1.00 97.44 80 ILE A CA 1
ATOM 633 C C . ILE A 1 80 ? -9.856 5.706 24.149 1.00 97.44 80 ILE A C 1
ATOM 635 O O . ILE A 1 80 ? -10.764 6.254 23.530 1.00 97.44 80 ILE A O 1
ATOM 639 N N . ALA A 1 81 ? -10.082 4.604 24.874 1.00 98.12 81 ALA A N 1
ATOM 640 C CA . ALA A 1 81 ? -11.405 3.989 24.957 1.00 98.12 81 ALA A CA 1
ATOM 641 C C . ALA A 1 81 ? -12.455 4.916 25.593 1.00 98.12 81 ALA A C 1
ATOM 643 O O . ALA A 1 81 ? -13.607 4.894 25.161 1.00 98.12 81 ALA A O 1
ATOM 644 N N . GLN A 1 82 ? -12.073 5.729 26.584 1.00 98.38 82 GLN A N 1
ATOM 645 C CA . GLN A 1 82 ? -12.958 6.734 27.179 1.00 98.38 82 GLN A CA 1
ATOM 646 C C . GLN A 1 82 ? -13.322 7.822 26.166 1.00 98.38 82 GLN A C 1
ATOM 648 O O . GLN A 1 82 ? -14.507 8.064 25.960 1.00 98.38 82 GLN A O 1
ATOM 653 N N . ALA A 1 83 ? -12.336 8.393 25.467 1.00 98.19 83 ALA A N 1
ATOM 654 C CA . ALA A 1 83 ? -12.586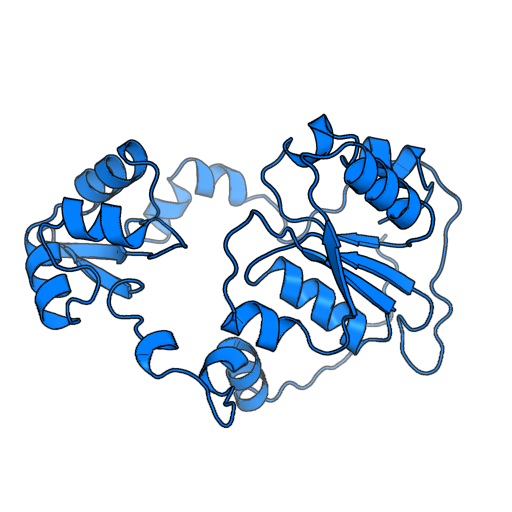 9.398 24.432 1.00 98.19 83 ALA A CA 1
ATOM 655 C C . ALA A 1 83 ? -13.477 8.852 23.301 1.00 98.19 83 ALA A C 1
ATOM 657 O O . ALA A 1 83 ? -14.402 9.521 22.844 1.00 98.19 83 ALA A O 1
ATOM 658 N N . MET A 1 84 ? -13.249 7.602 22.885 1.00 98.38 84 MET A N 1
ATOM 659 C CA . MET A 1 84 ? -14.058 6.935 21.862 1.00 98.38 84 MET A CA 1
ATOM 660 C C . MET A 1 84 ? -15.500 6.683 22.311 1.00 98.38 84 MET A C 1
ATOM 662 O O . MET A 1 84 ? -16.409 6.755 21.484 1.00 98.38 84 MET A O 1
ATOM 666 N N . ALA A 1 85 ? -15.740 6.442 23.603 1.00 98.38 85 ALA A N 1
ATOM 667 C CA . ALA A 1 85 ? -17.084 6.254 24.152 1.00 98.38 85 ALA A CA 1
ATOM 668 C C . ALA A 1 85 ? -17.957 7.523 24.085 1.00 98.38 85 ALA A C 1
ATOM 670 O O . ALA A 1 85 ? -19.172 7.425 24.249 1.00 98.38 85 ALA A O 1
ATOM 671 N N . GLU A 1 86 ? -17.367 8.687 23.812 1.00 97.94 86 GLU A N 1
ATOM 672 C CA . GLU A 1 86 ? -18.078 9.955 23.602 1.00 97.94 86 GLU A CA 1
ATOM 673 C C . GLU A 1 86 ? -18.399 10.224 22.120 1.00 97.94 86 GLU A C 1
ATOM 675 O O . GLU A 1 86 ? -19.121 11.168 21.804 1.00 97.94 86 GLU A O 1
ATOM 680 N N . GLN A 1 87 ? -17.890 9.395 21.203 1.00 98.44 87 GLN A N 1
ATOM 681 C CA . GLN A 1 87 ? -18.036 9.588 19.760 1.00 98.44 87 GLN A CA 1
ATOM 682 C C . GLN A 1 87 ? -19.250 8.839 19.191 1.00 98.44 87 GLN A C 1
ATOM 684 O O . GLN A 1 87 ? -19.552 7.714 19.600 1.00 98.44 87 GLN A O 1
ATOM 689 N N . ASP A 1 88 ? -19.886 9.426 18.176 1.00 98.56 88 ASP A N 1
ATOM 690 C CA . ASP A 1 88 ? -20.702 8.702 17.193 1.00 98.56 88 ASP A CA 1
ATOM 691 C C . ASP A 1 88 ? -19.784 8.201 16.071 1.00 98.56 88 ASP A C 1
ATOM 693 O O . ASP A 1 88 ? -18.962 8.964 15.553 1.00 98.56 88 ASP A O 1
ATOM 697 N N . ALA A 1 89 ? -19.882 6.923 15.699 1.00 98.25 89 ALA A N 1
ATOM 698 C CA . ALA A 1 89 ? -18.895 6.316 14.814 1.00 98.25 89 ALA A CA 1
ATOM 699 C C . ALA A 1 89 ? -18.912 6.931 13.404 1.00 98.25 89 ALA A C 1
ATOM 701 O O . ALA A 1 89 ? -17.851 7.125 12.806 1.00 98.25 89 ALA A O 1
ATOM 702 N N . PHE A 1 90 ? -20.089 7.249 12.857 1.00 97.50 90 PHE A N 1
ATOM 703 C CA . PHE A 1 90 ? -20.192 7.794 11.501 1.00 97.50 90 PHE A CA 1
ATOM 704 C C . PHE A 1 90 ? -19.865 9.285 11.446 1.00 97.50 90 PHE A C 1
ATOM 706 O O . PHE A 1 90 ? -19.219 9.719 10.487 1.00 97.50 90 PHE A O 1
ATOM 713 N N . GLU A 1 91 ? -20.248 10.067 12.459 1.00 98.44 91 GLU A N 1
ATOM 714 C CA . GLU A 1 91 ? -19.817 11.467 12.529 1.00 98.44 91 GLU A CA 1
ATOM 715 C C . GLU A 1 91 ? -18.302 11.574 12.749 1.00 98.44 91 GLU A C 1
ATOM 717 O O . GLU A 1 91 ? -17.665 12.416 12.112 1.00 98.44 91 GLU A O 1
ATOM 722 N N . LEU A 1 92 ? -17.699 10.668 13.531 1.00 98.31 92 LEU A N 1
ATOM 723 C CA . LEU A 1 92 ? -16.243 10.571 13.649 1.00 98.31 92 LEU A CA 1
ATOM 724 C C . LEU A 1 92 ? -15.590 10.227 12.304 1.00 98.31 92 LEU A C 1
ATOM 726 O O . LEU A 1 92 ? -14.653 10.904 11.891 1.00 98.31 92 LEU A O 1
ATOM 730 N N . GLU A 1 93 ? -16.090 9.223 11.574 1.00 97.50 93 GLU A N 1
ATOM 731 C CA . GLU A 1 93 ? -15.536 8.859 10.258 1.00 97.50 93 GLU A CA 1
ATOM 732 C C . GLU A 1 93 ? -15.561 10.049 9.294 1.00 97.50 93 GLU A C 1
ATOM 734 O O . GLU A 1 93 ? -14.569 10.362 8.636 1.00 97.50 93 GLU A O 1
ATOM 739 N N . LYS A 1 94 ? -16.689 10.759 9.250 1.00 97.75 94 LYS A N 1
ATOM 740 C CA . LYS A 1 94 ? -16.864 11.964 8.440 1.00 97.75 94 LYS A CA 1
ATOM 741 C C . LYS A 1 94 ? -15.916 13.087 8.867 1.00 97.75 94 LYS A C 1
ATOM 743 O O . LYS A 1 94 ? -15.362 13.762 7.995 1.00 97.75 94 LYS A O 1
ATOM 748 N N . ALA A 1 95 ? -15.704 13.281 10.169 1.00 97.81 95 ALA A N 1
ATOM 749 C CA . ALA A 1 95 ? -14.760 14.263 10.688 1.00 97.81 95 ALA A CA 1
ATOM 750 C C . ALA A 1 95 ? -13.313 13.921 10.299 1.00 97.81 95 ALA A C 1
ATOM 752 O O . ALA A 1 95 ? -12.607 14.780 9.770 1.00 97.81 95 ALA A O 1
ATOM 753 N N . LEU A 1 96 ? -12.891 12.662 10.455 1.00 96.75 96 LEU A N 1
ATOM 754 C CA . LEU A 1 96 ? -11.551 12.214 10.062 1.00 96.75 96 LEU A CA 1
ATOM 755 C C . LEU A 1 96 ? -11.325 12.326 8.545 1.00 96.75 96 LEU A C 1
ATOM 757 O O . LEU A 1 96 ? -10.270 12.792 8.113 1.00 96.75 96 LEU A O 1
ATOM 761 N N . ILE A 1 97 ? -12.339 12.017 7.726 1.00 95.56 97 ILE A N 1
ATOM 762 C CA . ILE A 1 97 ? -12.298 12.253 6.273 1.00 95.56 97 ILE A CA 1
ATOM 763 C C . ILE A 1 97 ? -12.103 13.744 5.964 1.00 95.56 97 ILE A C 1
ATOM 765 O O . ILE A 1 97 ? -11.286 14.088 5.106 1.00 95.56 97 ILE A O 1
ATOM 769 N N . ALA A 1 98 ? -12.821 14.639 6.652 1.00 97.50 98 ALA A N 1
ATOM 770 C CA . ALA A 1 98 ? -12.680 16.085 6.467 1.00 97.50 98 ALA A CA 1
ATOM 771 C C . ALA A 1 98 ? -11.282 16.590 6.873 1.00 97.50 98 ALA A C 1
ATOM 773 O O . ALA A 1 98 ? -10.727 17.472 6.213 1.00 97.50 98 ALA A O 1
ATOM 774 N N . LEU A 1 99 ? -10.693 15.980 7.904 1.00 96.12 99 LEU A N 1
ATOM 775 C CA . LEU A 1 99 ? -9.318 16.212 8.351 1.00 96.12 99 LEU A CA 1
ATOM 776 C C . LEU A 1 99 ? -8.262 15.532 7.463 1.00 96.12 99 LEU A C 1
ATOM 778 O O . LEU A 1 99 ? -7.076 15.808 7.616 1.00 96.12 99 LEU A O 1
ATOM 782 N N . LYS A 1 100 ? -8.684 14.703 6.496 1.00 94.56 100 LYS A N 1
ATOM 783 C CA . LYS A 1 100 ? -7.829 13.927 5.581 1.00 94.56 100 LYS A CA 1
ATOM 784 C C . LYS A 1 100 ? -6.903 12.934 6.293 1.00 94.56 100 LYS A C 1
ATOM 786 O O . LYS A 1 100 ? -5.802 12.685 5.805 1.00 94.56 100 LYS A O 1
ATOM 791 N N . VAL A 1 101 ? -7.371 12.351 7.393 1.00 94.62 101 VAL A N 1
ATOM 792 C CA . VAL A 1 101 ? -6.662 11.310 8.153 1.00 94.62 101 VAL A CA 1
ATOM 793 C C . VAL A 1 101 ? -7.417 9.985 8.122 1.00 94.62 101 VAL A C 1
ATOM 795 O O . VAL A 1 101 ? -8.572 9.916 7.694 1.00 94.62 101 VAL A O 1
ATOM 798 N N . THR A 1 102 ? -6.741 8.910 8.520 1.00 91.56 102 THR A N 1
ATOM 799 C CA . THR A 1 102 ? -7.271 7.548 8.442 1.00 91.56 102 THR A CA 1
ATOM 800 C C . THR A 1 102 ? -8.079 7.136 9.674 1.00 91.56 102 THR A C 1
ATOM 802 O O . THR A 1 102 ? -7.764 7.455 10.815 1.00 91.56 102 THR A O 1
ATOM 805 N N . GLY A 1 103 ? -9.155 6.394 9.424 1.00 95.00 103 GLY A N 1
ATOM 806 C CA . GLY A 1 103 ? -10.046 5.831 10.433 1.00 95.00 103 GLY A CA 1
ATOM 807 C C . GLY A 1 103 ? -11.359 5.414 9.780 1.00 95.00 103 GLY A C 1
ATOM 808 O O . GLY A 1 103 ? -11.778 6.033 8.800 1.00 95.00 103 GLY A O 1
ATOM 809 N N . ALA A 1 104 ? -11.977 4.337 10.259 1.00 96.38 104 ALA A N 1
ATOM 810 C CA . ALA A 1 104 ? -13.196 3.824 9.642 1.00 96.38 104 ALA A CA 1
ATOM 811 C C . ALA A 1 104 ? -14.136 3.150 10.639 1.00 96.38 104 ALA A C 1
ATOM 813 O O . ALA A 1 104 ? -13.708 2.421 11.538 1.00 96.38 104 ALA A O 1
ATOM 814 N N . VAL A 1 105 ? -15.437 3.305 10.403 1.00 97.75 105 VAL A N 1
ATOM 815 C CA . VAL A 1 105 ? -16.463 2.526 11.102 1.00 97.75 105 VAL A CA 1
ATOM 816 C C . VAL A 1 105 ? -16.340 1.059 10.704 1.00 97.75 105 VAL A C 1
ATOM 818 O O . VAL A 1 105 ? -16.292 0.723 9.514 1.00 97.75 105 VAL A O 1
ATOM 821 N N . VAL A 1 106 ? -16.362 0.173 11.698 1.00 97.81 106 VAL A N 1
ATOM 822 C CA . VAL A 1 106 ? -16.507 -1.267 11.485 1.00 97.81 106 VAL A CA 1
ATOM 823 C C . VAL A 1 106 ? -17.944 -1.528 11.041 1.00 97.81 106 VAL A C 1
ATOM 825 O O . VAL A 1 106 ? -18.901 -1.334 11.793 1.00 97.81 106 VAL A O 1
ATOM 828 N N . ARG A 1 107 ? -18.091 -1.924 9.779 1.00 96.94 107 ARG A N 1
ATOM 829 C CA . ARG A 1 107 ? -19.378 -2.211 9.137 1.00 96.94 107 ARG A CA 1
ATOM 830 C C . ARG A 1 107 ? -19.686 -3.703 9.199 1.00 96.94 107 ARG A C 1
ATOM 832 O O . ARG A 1 107 ? -18.768 -4.521 9.123 1.00 96.94 107 ARG A O 1
ATOM 839 N N . SER A 1 108 ? -20.966 -4.057 9.288 1.00 96.56 108 SER A N 1
ATOM 840 C CA . SER A 1 108 ? -21.399 -5.437 9.047 1.00 96.56 108 SER A CA 1
ATOM 841 C C . SER A 1 108 ? -21.158 -5.829 7.578 1.00 96.56 108 SER A C 1
ATOM 843 O O . SER A 1 108 ? -21.012 -4.950 6.719 1.00 96.56 108 SER A O 1
ATOM 845 N N . PRO A 1 109 ? -21.139 -7.132 7.245 1.00 96.06 109 PRO A N 1
ATOM 846 C CA . PRO A 1 109 ? -21.080 -7.576 5.855 1.00 96.06 109 PRO A CA 1
ATOM 847 C C . PRO A 1 109 ? -22.183 -6.962 4.979 1.00 96.06 109 PRO A C 1
ATOM 849 O O . PRO A 1 109 ? -21.908 -6.525 3.865 1.00 96.06 109 PRO A O 1
ATOM 852 N N . GLU A 1 110 ? -23.414 -6.866 5.485 1.00 97.12 110 GLU A N 1
ATOM 853 C CA . GLU A 1 110 ? -24.560 -6.293 4.769 1.00 97.12 110 GLU A CA 1
ATOM 854 C C . GLU A 1 110 ? -24.381 -4.789 4.530 1.00 97.12 110 GLU A C 1
ATOM 856 O O . GLU A 1 110 ? -24.612 -4.305 3.422 1.00 97.12 110 GLU A O 1
ATOM 861 N N . GLU A 1 111 ? -23.922 -4.049 5.544 1.00 96.69 111 GLU A N 1
ATOM 862 C CA . GLU A 1 111 ? -23.615 -2.621 5.419 1.00 96.69 111 GLU A CA 1
ATOM 863 C C . GLU A 1 111 ? -22.486 -2.377 4.411 1.00 96.69 111 GLU A C 1
ATOM 865 O O . GLU A 1 111 ? -22.573 -1.463 3.589 1.00 96.69 111 GLU A O 1
ATOM 870 N N . TRP A 1 112 ? -21.438 -3.208 4.442 1.00 96.06 112 TRP A N 1
ATOM 871 C CA . TRP A 1 112 ? -20.341 -3.141 3.480 1.00 96.06 112 TRP A CA 1
ATOM 872 C C . TRP A 1 112 ? -20.825 -3.411 2.055 1.00 96.06 112 TRP A C 1
ATOM 874 O O . TRP A 1 112 ? -20.537 -2.620 1.159 1.00 96.06 112 TRP A O 1
ATOM 884 N N . LEU A 1 113 ? -21.610 -4.468 1.838 1.00 95.94 113 LEU A N 1
ATOM 885 C CA . LEU A 1 113 ? -22.175 -4.793 0.524 1.00 95.94 113 LEU A CA 1
ATOM 886 C C . LEU A 1 113 ? -23.149 -3.718 0.020 1.00 95.94 113 LEU A C 1
ATOM 888 O O . LEU A 1 113 ? -23.266 -3.511 -1.186 1.00 95.94 113 LEU A O 1
ATOM 892 N N . ALA A 1 114 ? -23.827 -2.997 0.916 1.00 96.44 114 ALA A N 1
ATOM 893 C CA . ALA A 1 114 ? -24.679 -1.867 0.556 1.00 96.44 114 ALA A CA 1
ATOM 894 C C . ALA A 1 114 ? -23.887 -0.585 0.217 1.00 96.44 114 ALA A C 1
ATOM 896 O O . ALA A 1 114 ? -24.392 0.269 -0.528 1.00 96.44 114 ALA A O 1
ATOM 897 N N . HIS A 1 115 ? -22.663 -0.452 0.737 1.00 96.19 115 HIS A N 1
ATOM 898 C CA . HIS A 1 115 ? -21.779 0.698 0.551 1.00 96.19 115 HIS A CA 1
ATOM 899 C C . HIS A 1 115 ? -21.306 0.832 -0.914 1.00 96.19 115 HIS A C 1
ATOM 901 O O . HIS A 1 115 ? -21.104 -0.189 -1.579 1.00 96.19 115 HIS A O 1
ATOM 907 N N . PRO A 1 116 ? -21.073 2.051 -1.452 1.00 95.56 116 PRO A N 1
ATOM 908 C CA . PRO A 1 116 ? -20.674 2.228 -2.855 1.00 95.56 116 PRO A CA 1
ATOM 909 C C . PRO A 1 116 ? -19.423 1.430 -3.254 1.00 95.56 116 PRO A C 1
ATOM 911 O O . PRO A 1 116 ? -19.375 0.827 -4.326 1.00 95.56 116 PRO A O 1
ATOM 914 N N . GLN A 1 117 ? -18.426 1.373 -2.370 1.00 94.62 117 GLN A N 1
ATOM 915 C CA . GLN A 1 117 ? -17.190 0.621 -2.572 1.00 94.62 117 GLN A CA 1
ATOM 916 C C . GLN A 1 117 ? -17.447 -0.891 -2.556 1.00 94.62 117 GLN A C 1
ATOM 918 O O . GLN A 1 117 ? -16.934 -1.585 -3.426 1.00 94.62 117 GLN A O 1
ATOM 923 N N . GLY A 1 118 ? -18.279 -1.403 -1.641 1.00 95.50 118 GLY A N 1
ATOM 924 C CA . GLY A 1 118 ? -18.629 -2.826 -1.611 1.00 95.50 118 GLY A CA 1
ATOM 925 C C . GLY A 1 118 ? -19.388 -3.260 -2.865 1.00 95.50 118 GLY A C 1
ATOM 926 O O . GLY A 1 118 ? -19.000 -4.237 -3.499 1.00 95.50 118 GLY A O 1
ATOM 927 N N . LYS A 1 119 ? -20.373 -2.465 -3.309 1.00 96.19 119 LYS A N 1
ATOM 928 C CA . LYS A 1 119 ? -21.074 -2.670 -4.593 1.00 96.19 119 LYS A CA 1
ATOM 929 C C . LYS A 1 119 ? -20.131 -2.680 -5.792 1.00 96.19 119 LYS A C 1
ATOM 931 O O . LYS A 1 119 ? -20.360 -3.410 -6.744 1.00 96.19 119 LYS A O 1
ATOM 936 N N . THR A 1 120 ? -19.076 -1.870 -5.751 1.00 94.44 120 THR A N 1
ATOM 937 C CA . THR A 1 120 ? -18.077 -1.813 -6.829 1.00 94.44 120 THR A CA 1
ATOM 938 C C . THR A 1 120 ? -17.161 -3.040 -6.835 1.00 94.44 120 THR A C 1
ATOM 940 O O . THR A 1 120 ? -16.625 -3.390 -7.884 1.00 94.44 120 THR A O 1
ATOM 943 N N . LEU A 1 121 ? -16.941 -3.675 -5.681 1.00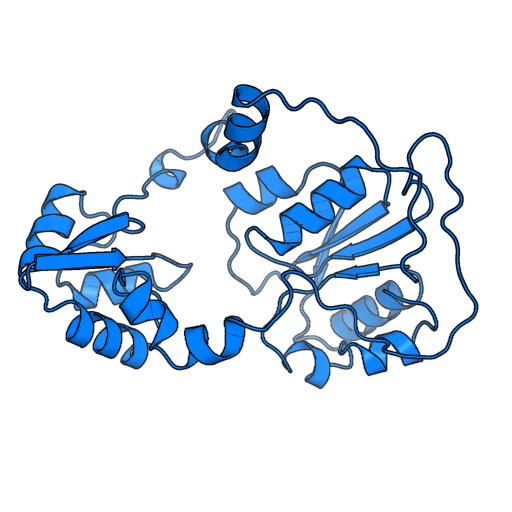 94.38 121 LEU A N 1
ATOM 944 C CA . LEU A 1 121 ? -15.975 -4.764 -5.516 1.00 94.38 121 LEU A CA 1
ATOM 945 C C . LEU A 1 121 ? -16.597 -6.165 -5.591 1.00 94.38 121 LEU A C 1
ATOM 947 O O . LEU A 1 121 ? -15.866 -7.104 -5.882 1.00 94.38 121 LEU A O 1
ATOM 951 N N . VAL A 1 122 ? -17.904 -6.318 -5.344 1.00 93.06 122 VAL A N 1
ATOM 952 C CA . VAL A 1 122 ? -18.561 -7.635 -5.196 1.00 93.06 122 VAL A CA 1
ATOM 953 C C . VAL A 1 122 ? -18.375 -8.564 -6.401 1.00 93.06 122 VAL A C 1
ATOM 955 O O . VAL A 1 122 ? -18.161 -9.758 -6.216 1.00 93.06 122 VAL A O 1
ATOM 958 N N . ASP A 1 123 ? -18.376 -8.011 -7.614 1.00 91.06 123 ASP A N 1
ATOM 959 C CA . ASP A 1 123 ? -18.252 -8.780 -8.858 1.00 91.06 123 ASP A CA 1
ATOM 960 C C . ASP A 1 123 ? -16.831 -8.744 -9.452 1.00 91.06 123 ASP A C 1
ATOM 962 O O . ASP A 1 123 ? -16.606 -9.208 -10.572 1.00 91.06 123 ASP A O 1
ATOM 966 N N . ARG A 1 124 ? -15.854 -8.175 -8.731 1.00 92.81 124 ARG A N 1
ATOM 967 C CA . ARG A 1 124 ? -14.471 -8.063 -9.212 1.00 92.81 124 ARG A CA 1
ATOM 968 C C . ARG A 1 124 ? -13.632 -9.249 -8.747 1.00 92.81 124 ARG A C 1
ATOM 970 O O . ARG A 1 124 ? -13.745 -9.670 -7.595 1.00 92.81 124 ARG A O 1
ATOM 977 N N . PRO A 1 125 ? -12.759 -9.796 -9.607 1.00 91.50 125 PRO A N 1
ATOM 978 C CA . PRO A 1 125 ? -11.847 -10.844 -9.185 1.00 91.50 125 PRO A CA 1
ATOM 979 C C . PRO A 1 125 ? -10.808 -10.283 -8.205 1.00 91.50 125 PRO A C 1
ATOM 981 O O . PRO A 1 125 ? -10.454 -9.107 -8.246 1.00 91.50 125 PRO A O 1
ATOM 984 N N . VAL A 1 126 ? -10.270 -11.155 -7.350 1.00 88.12 126 VAL A N 1
ATOM 985 C CA . VAL A 1 126 ? -9.204 -10.796 -6.393 1.00 88.12 126 VAL A CA 1
ATOM 986 C C . VAL A 1 126 ? -7.946 -10.290 -7.112 1.00 88.12 126 VAL A C 1
ATOM 988 O O . VAL A 1 126 ? -7.231 -9.444 -6.584 1.00 88.12 126 VAL A O 1
ATOM 991 N N . VAL A 1 127 ? -7.687 -10.803 -8.319 1.00 89.88 127 VAL A N 1
ATOM 992 C CA . VAL A 1 127 ? -6.566 -10.406 -9.175 1.00 89.88 127 VAL A CA 1
ATOM 993 C C . VAL A 1 127 ? -7.092 -10.095 -10.571 1.00 89.88 127 VAL A C 1
ATOM 995 O O . VAL A 1 127 ? -7.777 -10.916 -11.182 1.00 89.88 127 VAL A O 1
ATOM 998 N N . GLU A 1 128 ? -6.727 -8.925 -11.083 1.00 90.94 128 GLU A N 1
ATOM 999 C CA . GLU A 1 128 ? -6.969 -8.504 -12.460 1.00 90.94 128 GLU A CA 1
ATOM 1000 C C . GLU A 1 128 ? -5.629 -8.407 -13.191 1.00 90.94 128 GLU A C 1
ATOM 1002 O O . GLU A 1 128 ? -4.662 -7.866 -12.657 1.00 90.94 128 GLU A O 1
ATOM 1007 N N . ILE A 1 129 ? -5.571 -8.935 -14.413 1.00 91.88 129 ILE A N 1
ATOM 1008 C CA . ILE A 1 129 ? -4.401 -8.830 -15.287 1.00 91.88 129 ILE A CA 1
ATOM 1009 C C . ILE A 1 129 ? -4.836 -8.055 -16.525 1.00 91.88 129 ILE A C 1
ATOM 1011 O O . ILE A 1 129 ? -5.688 -8.518 -17.285 1.00 91.88 129 ILE A O 1
ATOM 1015 N N . THR A 1 130 ? -4.238 -6.885 -16.723 1.00 93.00 130 THR A N 1
ATOM 1016 C CA . THR A 1 130 ? -4.508 -6.009 -17.865 1.00 93.00 130 THR A CA 1
ATOM 1017 C C . THR A 1 130 ? -3.347 -6.100 -18.843 1.00 93.00 130 THR A C 1
ATOM 1019 O O . THR A 1 130 ? -2.193 -5.959 -18.451 1.00 93.00 130 THR A O 1
ATOM 1022 N N . LYS A 1 131 ? -3.637 -6.326 -20.126 1.00 93.69 131 LYS A N 1
ATOM 1023 C CA . LYS A 1 131 ? -2.618 -6.249 -21.176 1.00 93.69 131 LYS A CA 1
ATOM 1024 C C . LYS A 1 131 ? -2.282 -4.778 -21.438 1.00 93.69 131 LYS A C 1
ATOM 1026 O O . LYS A 1 131 ? -3.170 -4.028 -21.831 1.00 93.69 131 LYS A O 1
ATOM 1031 N N . ILE A 1 132 ? -1.019 -4.404 -21.245 1.00 94.50 132 ILE A N 1
ATOM 1032 C CA . ILE A 1 132 ? -0.523 -3.017 -21.354 1.00 94.50 132 ILE A CA 1
ATOM 1033 C C . ILE A 1 132 ? 0.286 -2.743 -22.633 1.00 94.50 132 ILE A C 1
ATOM 1035 O O . ILE A 1 132 ? 0.656 -1.607 -22.895 1.00 94.50 132 ILE A O 1
ATOM 1039 N N . GLY A 1 133 ? 0.537 -3.769 -23.452 1.00 93.88 133 GLY A N 1
ATOM 1040 C CA . GLY A 1 133 ? 1.256 -3.645 -24.719 1.00 93.88 133 GLY A CA 1
ATOM 1041 C C . GLY A 1 133 ? 1.410 -4.983 -25.443 1.00 93.88 133 GLY A C 1
ATOM 1042 O O . GLY A 1 133 ? 1.061 -6.041 -24.907 1.00 93.88 133 GLY A O 1
ATOM 1043 N N . ASP A 1 134 ? 1.911 -4.932 -26.676 1.00 94.69 134 ASP A N 1
ATOM 1044 C CA . ASP A 1 134 ? 2.351 -6.101 -27.438 1.00 94.69 134 ASP A CA 1
ATOM 1045 C C . ASP A 1 134 ? 3.869 -6.257 -27.324 1.00 94.69 134 ASP A C 1
ATOM 1047 O O . ASP A 1 134 ? 4.616 -5.301 -27.512 1.00 94.69 134 ASP A O 1
ATOM 1051 N N . ALA A 1 135 ? 4.326 -7.474 -27.045 1.00 94.31 135 ALA A N 1
ATOM 1052 C CA . ALA A 1 135 ? 5.741 -7.817 -26.993 1.00 94.31 135 ALA A CA 1
ATOM 1053 C C . ALA A 1 135 ? 5.938 -9.315 -27.2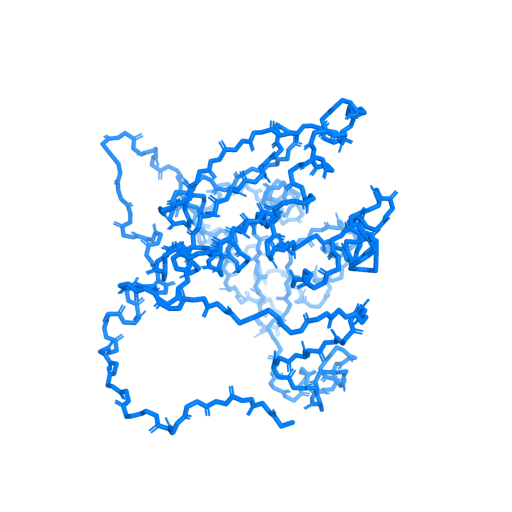74 1.00 94.31 135 ALA A C 1
ATOM 1055 O O . ALA A 1 135 ? 4.994 -10.101 -27.108 1.00 94.31 135 ALA A O 1
ATOM 1056 N N . PRO A 1 136 ? 7.141 -9.740 -27.698 1.00 90.50 136 PRO A N 1
ATOM 1057 C CA . PRO A 1 136 ? 7.496 -11.152 -27.724 1.00 90.50 136 PRO A CA 1
ATOM 1058 C C . PRO A 1 136 ? 7.292 -11.796 -26.347 1.00 90.50 136 PRO A C 1
ATOM 1060 O O . PRO A 1 136 ? 7.503 -11.165 -25.316 1.00 90.50 136 PRO A O 1
ATOM 1063 N N . ILE A 1 137 ? 6.888 -13.067 -26.325 1.00 86.19 137 ILE A N 1
ATOM 1064 C CA . ILE A 1 137 ? 6.755 -13.807 -25.066 1.00 86.19 137 ILE A CA 1
ATOM 1065 C C . ILE A 1 137 ? 8.148 -14.037 -24.484 1.00 86.19 137 ILE A C 1
ATOM 1067 O O . ILE A 1 137 ? 8.972 -14.728 -25.085 1.00 86.19 137 ILE A O 1
ATOM 1071 N N . GLU A 1 138 ? 8.368 -13.530 -23.279 1.00 86.06 138 GLU A N 1
ATOM 1072 C CA . GLU A 1 138 ? 9.570 -13.778 -22.496 1.00 86.06 138 GLU A CA 1
ATOM 1073 C C . GLU A 1 138 ? 9.244 -14.771 -21.385 1.00 86.06 138 GLU A C 1
ATOM 1075 O O . GLU A 1 138 ? 8.465 -14.497 -20.475 1.00 86.06 138 GLU A O 1
ATOM 1080 N N . SER A 1 139 ? 9.794 -15.979 -21.492 1.00 76.12 139 SER A N 1
ATOM 1081 C CA . SER A 1 139 ? 9.644 -16.990 -20.446 1.00 76.12 139 SER A CA 1
ATOM 1082 C C . SER A 1 139 ? 10.832 -16.909 -19.490 1.00 76.12 139 SER A C 1
ATOM 1084 O O . SER A 1 139 ? 11.973 -16.958 -19.966 1.00 76.12 139 SER A O 1
ATOM 1086 N N . PRO A 1 140 ? 10.609 -16.840 -18.164 1.00 71.06 140 PRO A N 1
ATOM 1087 C CA . PRO A 1 140 ? 11.704 -16.930 -17.216 1.00 71.06 140 PRO A CA 1
ATOM 1088 C C . PRO A 1 140 ? 12.431 -18.260 -17.423 1.00 71.06 140 PRO A C 1
ATOM 1090 O O . PRO A 1 140 ? 11.825 -19.334 -17.452 1.00 71.06 140 PRO A O 1
ATOM 1093 N N . LYS A 1 141 ? 13.753 -18.193 -17.585 1.00 72.50 141 LYS A N 1
ATOM 1094 C CA . LYS A 1 141 ? 14.597 -19.387 -17.608 1.00 72.50 141 LYS A CA 1
ATOM 1095 C C . LYS A 1 141 ? 14.733 -19.860 -16.169 1.00 72.50 141 LYS A C 1
ATOM 1097 O O . LYS A 1 141 ? 15.498 -19.276 -15.404 1.00 72.50 141 LYS A O 1
ATOM 1102 N N . ALA A 1 142 ? 13.941 -20.860 -15.798 1.00 65.44 142 ALA A N 1
ATOM 1103 C CA . ALA A 1 142 ? 14.023 -21.463 -14.479 1.00 65.44 142 ALA A CA 1
ATOM 1104 C C . ALA A 1 142 ? 15.415 -22.083 -14.293 1.00 65.44 142 ALA A C 1
ATOM 1106 O O . ALA A 1 142 ? 15.805 -22.995 -15.023 1.00 65.44 142 ALA A O 1
ATOM 1107 N N . GLU A 1 143 ? 16.161 -21.565 -13.323 1.00 77.88 143 GLU A N 1
ATOM 1108 C CA . GLU A 1 143 ? 17.399 -22.173 -12.838 1.00 77.88 143 GLU A CA 1
ATOM 1109 C C . GLU A 1 143 ? 17.113 -22.878 -11.505 1.00 77.88 143 GLU A C 1
ATOM 1111 O O . GLU A 1 143 ? 16.018 -23.397 -11.293 1.00 77.88 143 GLU A O 1
ATOM 1116 N N . ALA A 1 144 ? 18.069 -22.888 -10.571 1.00 84.56 144 ALA A N 1
ATOM 1117 C CA . ALA A 1 144 ? 17.877 -23.462 -9.241 1.00 84.56 144 ALA A CA 1
ATOM 1118 C C . ALA A 1 144 ? 16.706 -22.827 -8.457 1.00 84.56 144 ALA A C 1
ATOM 1120 O O . ALA A 1 144 ? 16.146 -23.473 -7.574 1.00 84.56 144 ALA A O 1
ATOM 1121 N N . ARG A 1 145 ? 16.331 -21.576 -8.766 1.00 88.00 145 ARG A N 1
ATOM 1122 C CA . ARG A 1 145 ? 15.150 -20.891 -8.219 1.00 88.00 145 ARG A CA 1
ATOM 1123 C C . ARG A 1 145 ? 14.303 -20.336 -9.375 1.00 88.00 145 ARG A C 1
ATOM 1125 O O . ARG A 1 145 ? 14.860 -19.958 -10.409 1.00 88.00 145 ARG A O 1
ATOM 1132 N N . PRO A 1 146 ? 12.966 -20.288 -9.231 1.00 88.94 146 PRO A N 1
ATOM 1133 C CA . PRO A 1 146 ? 12.072 -20.044 -10.364 1.00 88.94 146 PRO A CA 1
ATOM 1134 C C . PRO A 1 146 ? 12.177 -18.633 -10.957 1.00 88.94 146 PRO A C 1
ATOM 1136 O O . PRO A 1 146 ? 11.863 -18.463 -12.130 1.00 88.94 146 PRO A O 1
ATOM 1139 N N . LEU A 1 147 ? 12.640 -17.640 -10.188 1.00 92.88 147 LEU A N 1
ATOM 1140 C CA . LEU A 1 147 ? 12.768 -16.247 -10.631 1.00 92.88 147 LEU A CA 1
ATOM 1141 C C . LEU A 1 147 ? 14.227 -15.764 -10.694 1.00 92.88 147 LEU A C 1
ATOM 1143 O O . LEU A 1 147 ? 14.452 -14.562 -10.776 1.00 92.88 147 LEU A O 1
ATOM 1147 N N . SER A 1 148 ? 15.220 -16.667 -10.666 1.00 91.62 148 SER A N 1
ATOM 1148 C CA . SER A 1 148 ? 16.659 -16.322 -10.623 1.00 91.62 148 SER A CA 1
ATOM 1149 C C . SER A 1 148 ? 17.121 -15.323 -11.690 1.00 91.62 148 SER A C 1
ATOM 1151 O O . SER A 1 148 ? 18.067 -14.573 -11.468 1.00 91.62 148 SER A O 1
ATOM 1153 N N . ASN A 1 149 ? 16.466 -15.334 -12.849 1.00 90.56 149 ASN A N 1
ATOM 1154 C CA . ASN A 1 149 ? 16.832 -14.523 -14.006 1.00 90.56 149 ASN A CA 1
ATOM 1155 C C . ASN A 1 149 ? 16.002 -13.244 -14.149 1.00 90.56 149 ASN A C 1
ATOM 1157 O O . ASN A 1 149 ? 16.156 -12.556 -15.151 1.00 90.56 149 ASN A O 1
ATOM 1161 N N . LEU A 1 150 ? 15.134 -12.936 -13.180 1.00 94.44 150 LEU A N 1
ATOM 1162 C CA . LEU A 1 150 ? 14.299 -11.742 -13.230 1.00 94.44 150 LEU A CA 1
ATOM 1163 C C . LEU A 1 1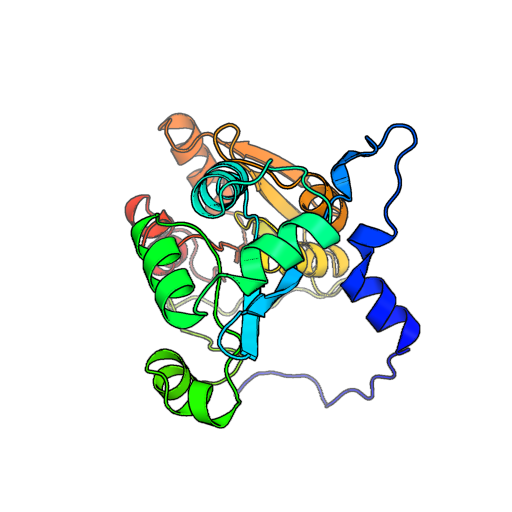50 ? 14.906 -10.589 -12.443 1.00 94.44 150 LEU A C 1
ATOM 1165 O O . LEU A 1 150 ? 15.417 -10.768 -11.333 1.00 94.44 150 LEU A O 1
ATOM 1169 N N . ARG A 1 151 ? 14.776 -9.389 -12.998 1.00 96.81 151 ARG A N 1
ATOM 1170 C CA . ARG A 1 151 ? 15.114 -8.118 -12.360 1.00 96.81 151 ARG A CA 1
ATOM 1171 C C . ARG A 1 151 ? 13.837 -7.349 -12.062 1.00 96.81 151 ARG A C 1
ATOM 1173 O O . ARG A 1 151 ? 12.984 -7.183 -12.928 1.00 96.81 151 ARG A O 1
ATOM 1180 N N . VAL A 1 152 ? 13.713 -6.878 -10.828 1.00 98.31 152 VAL A N 1
ATOM 1181 C CA . VAL A 1 152 ? 12.513 -6.203 -10.324 1.00 98.31 152 VAL A CA 1
ATOM 1182 C C . VAL A 1 152 ? 12.904 -4.831 -9.803 1.00 98.31 152 VAL A C 1
ATOM 1184 O O . VAL A 1 152 ? 13.786 -4.722 -8.947 1.00 98.31 152 VAL A O 1
ATOM 1187 N N . LEU A 1 153 ? 12.217 -3.798 -10.278 1.00 98.62 153 LEU A N 1
ATOM 1188 C CA . LEU A 1 153 ? 12.291 -2.453 -9.724 1.00 98.62 153 LEU A CA 1
ATOM 1189 C C . LEU A 1 153 ? 11.079 -2.225 -8.818 1.00 98.62 153 LEU A C 1
ATOM 1191 O O . LEU A 1 153 ? 9.943 -2.222 -9.285 1.00 98.62 153 LEU A O 1
ATOM 1195 N N . ASP A 1 154 ? 11.312 -2.087 -7.515 1.00 98.19 154 ASP A N 1
ATOM 1196 C CA . ASP A 1 154 ? 10.267 -2.020 -6.490 1.00 98.19 154 ASP A CA 1
ATOM 1197 C C . ASP A 1 154 ? 10.153 -0.613 -5.893 1.00 98.19 154 ASP A C 1
ATOM 1199 O O . ASP A 1 154 ? 10.979 -0.198 -5.085 1.00 98.19 154 ASP A O 1
ATOM 1203 N N . LEU A 1 155 ? 9.103 0.114 -6.261 1.00 97.25 155 LEU A N 1
ATOM 1204 C CA . LEU A 1 155 ? 8.769 1.456 -5.770 1.00 97.25 155 LEU A CA 1
ATOM 1205 C C . LEU A 1 155 ? 7.668 1.422 -4.698 1.00 97.25 155 LEU A C 1
ATOM 1207 O O . LEU A 1 155 ? 7.095 2.452 -4.331 1.00 97.25 155 LEU A O 1
ATOM 1211 N N . THR A 1 156 ? 7.295 0.233 -4.228 1.00 96.00 156 THR A N 1
ATOM 1212 C CA . THR A 1 156 ? 6.212 0.087 -3.259 1.00 96.00 156 THR A CA 1
ATOM 1213 C C . THR A 1 156 ? 6.638 0.473 -1.847 1.00 96.00 156 THR A C 1
ATOM 1215 O O . THR A 1 156 ? 7.817 0.569 -1.529 1.00 96.00 156 THR A O 1
ATOM 1218 N N . ARG A 1 157 ? 5.661 0.736 -0.974 1.00 92.88 157 ARG A N 1
ATOM 1219 C CA . ARG A 1 157 ? 5.900 1.210 0.394 1.00 92.88 157 ARG A CA 1
ATOM 1220 C C . ARG A 1 157 ? 5.042 0.450 1.395 1.00 92.88 157 ARG A C 1
ATOM 1222 O O . ARG A 1 157 ? 4.013 -0.133 1.047 1.00 92.88 157 ARG A O 1
ATOM 1229 N N . VAL A 1 158 ? 5.433 0.556 2.660 1.00 89.06 158 VAL A N 1
ATOM 1230 C CA . VAL A 1 158 ? 4.692 0.053 3.822 1.00 89.06 158 VAL A CA 1
ATOM 1231 C C . VAL A 1 158 ? 4.690 -1.473 3.879 1.00 89.06 158 VAL A C 1
ATOM 1233 O O . VAL A 1 158 ? 5.652 -2.025 4.386 1.00 89.06 158 VAL A O 1
ATOM 1236 N N . LEU A 1 159 ? 3.663 -2.169 3.377 1.00 88.81 159 LEU A N 1
ATOM 1237 C CA . LEU A 1 159 ? 3.494 -3.607 3.644 1.00 88.81 159 LEU A CA 1
ATOM 1238 C C . LEU A 1 159 ? 3.169 -4.443 2.410 1.00 88.81 159 LEU A C 1
ATOM 1240 O O . LEU A 1 159 ? 3.983 -5.270 2.011 1.00 88.81 159 LEU A O 1
ATOM 1244 N N . ALA A 1 160 ? 1.998 -4.245 1.798 1.00 90.62 160 ALA A N 1
ATOM 1245 C CA . ALA A 1 160 ? 1.489 -5.162 0.774 1.00 90.62 160 ALA A CA 1
ATOM 1246 C C . ALA A 1 160 ? 2.422 -5.280 -0.445 1.00 90.62 160 ALA A C 1
ATOM 1248 O O . ALA A 1 160 ? 2.820 -6.378 -0.829 1.00 90.62 160 ALA A O 1
ATOM 1249 N N . GLY A 1 161 ? 2.819 -4.142 -1.016 1.00 94.50 161 GLY A N 1
ATOM 1250 C CA . GLY A 1 161 ? 3.745 -4.113 -2.145 1.00 94.50 161 GLY A CA 1
ATOM 1251 C C . GLY A 1 161 ? 5.149 -4.622 -1.788 1.00 94.50 161 GLY A C 1
ATOM 1252 O O . GLY A 1 161 ? 5.638 -5.516 -2.482 1.00 94.50 161 GLY A O 1
ATOM 1253 N N . PRO A 1 162 ? 5.773 -4.153 -0.686 1.00 94.81 162 PRO A N 1
ATOM 1254 C CA . PRO A 1 162 ? 7.097 -4.631 -0.304 1.00 94.81 162 PRO A CA 1
ATOM 1255 C C . PRO A 1 162 ? 7.130 -6.124 0.033 1.00 94.81 162 PRO A C 1
ATOM 1257 O O . PRO A 1 162 ? 8.143 -6.770 -0.229 1.00 94.81 162 PRO A O 1
ATOM 1260 N N . THR A 1 163 ? 6.029 -6.680 0.555 1.00 94.00 163 THR A N 1
ATOM 1261 C CA . THR A 1 163 ? 5.863 -8.127 0.774 1.00 94.00 163 THR A CA 1
ATOM 1262 C C . THR A 1 163 ? 5.876 -8.884 -0.551 1.00 94.00 163 THR A C 1
ATOM 1264 O O . THR A 1 163 ? 6.601 -9.866 -0.667 1.00 94.00 163 THR A O 1
ATOM 1267 N N . SER A 1 164 ? 5.156 -8.399 -1.571 1.00 95.12 164 SER A N 1
ATOM 1268 C CA . SER A 1 164 ? 5.216 -8.971 -2.926 1.00 95.12 164 SER A CA 1
ATOM 1269 C C . SER A 1 164 ? 6.656 -8.990 -3.454 1.00 95.12 164 SER A C 1
ATOM 1271 O O . SER A 1 164 ? 7.166 -10.033 -3.862 1.00 95.12 164 SER A O 1
ATOM 1273 N N . ALA A 1 165 ? 7.366 -7.864 -3.345 1.00 97.25 165 ALA A N 1
ATOM 1274 C CA . ALA A 1 165 ? 8.754 -7.759 -3.782 1.00 97.25 165 ALA A CA 1
ATOM 1275 C C . ALA A 1 165 ? 9.710 -8.670 -2.987 1.00 97.25 165 ALA A C 1
ATOM 1277 O O . ALA A 1 165 ? 10.601 -9.286 -3.576 1.00 97.25 165 ALA A O 1
ATOM 1278 N N . ARG A 1 166 ? 9.509 -8.816 -1.667 1.00 95.75 166 ARG A N 1
ATOM 1279 C CA . ARG A 1 166 ? 10.244 -9.787 -0.838 1.00 95.75 166 ARG A CA 1
ATOM 1280 C C . ARG A 1 166 ? 10.020 -11.203 -1.351 1.00 95.75 166 ARG A C 1
ATOM 1282 O O . ARG A 1 166 ? 10.984 -11.934 -1.548 1.00 95.75 166 ARG A O 1
ATOM 1289 N N . THR A 1 167 ? 8.773 -11.577 -1.630 1.00 94.88 167 THR A N 1
ATOM 1290 C CA . THR A 1 167 ? 8.446 -12.898 -2.173 1.00 94.88 167 THR A CA 1
ATOM 1291 C C . THR A 1 167 ? 9.134 -13.144 -3.518 1.00 94.88 167 THR A C 1
ATOM 1293 O O . THR A 1 167 ? 9.636 -14.245 -3.743 1.00 94.88 167 THR A O 1
ATOM 1296 N N . LEU A 1 168 ? 9.250 -12.137 -4.392 1.00 96.38 168 LEU A N 1
ATOM 1297 C CA . LEU A 1 168 ? 10.020 -12.265 -5.638 1.00 96.38 168 LEU A CA 1
ATOM 1298 C C . LEU A 1 168 ? 11.511 -12.544 -5.357 1.00 96.38 168 LEU A C 1
ATOM 1300 O O . LEU A 1 168 ? 12.089 -13.463 -5.945 1.00 96.38 168 LEU A O 1
ATOM 1304 N N . ALA A 1 169 ? 12.120 -11.825 -4.407 1.00 96.81 169 ALA A N 1
ATOM 1305 C CA . ALA A 1 169 ? 13.505 -12.057 -3.981 1.00 96.81 169 ALA A CA 1
ATOM 1306 C C . ALA A 1 169 ? 13.706 -13.447 -3.338 1.00 96.81 169 ALA A C 1
ATOM 1308 O O . ALA A 1 169 ? 14.689 -14.143 -3.613 1.00 96.81 169 ALA A O 1
ATOM 1309 N N . GLU A 1 170 ? 12.746 -13.907 -2.529 1.00 94.56 170 GLU A N 1
ATOM 1310 C CA . GLU A 1 170 ? 12.682 -15.256 -1.941 1.00 94.56 170 GLU A CA 1
ATOM 1311 C C . GLU A 1 170 ? 12.535 -16.366 -2.994 1.00 94.56 170 GLU A C 1
ATOM 1313 O O . GLU A 1 170 ? 12.889 -17.520 -2.735 1.00 94.56 170 GLU A O 1
ATOM 1318 N N . HIS A 1 171 ? 12.150 -16.023 -4.220 1.00 94.00 171 HIS A N 1
ATOM 1319 C CA . HIS A 1 171 ? 12.110 -16.938 -5.359 1.00 94.00 171 HIS A CA 1
ATOM 1320 C C . HIS A 1 171 ? 13.257 -16.727 -6.361 1.00 94.00 171 HIS A C 1
ATOM 1322 O O . HIS A 1 171 ? 13.301 -17.402 -7.389 1.00 94.00 171 HIS A O 1
ATOM 1328 N N . GLY A 1 172 ? 14.227 -15.866 -6.039 1.00 94.69 172 GLY A N 1
ATOM 1329 C CA . GLY A 1 172 ? 15.482 -15.711 -6.781 1.00 94.69 172 GLY A CA 1
ATOM 1330 C C . GLY A 1 172 ? 15.630 -14.408 -7.556 1.00 94.69 172 GLY A C 1
ATOM 1331 O O . GLY A 1 172 ? 16.727 -14.154 -8.041 1.00 94.69 172 GLY A O 1
ATOM 1332 N N . ALA A 1 173 ? 14.586 -13.584 -7.644 1.00 96.50 173 ALA A N 1
ATOM 1333 C CA . ALA A 1 173 ? 14.658 -12.344 -8.404 1.00 96.50 173 ALA A CA 1
ATOM 1334 C C . ALA A 1 173 ? 15.682 -11.364 -7.811 1.00 96.50 173 ALA A C 1
ATOM 1336 O O . ALA A 1 173 ? 15.850 -11.258 -6.593 1.00 96.50 173 ALA A O 1
ATOM 1337 N N . GLN A 1 174 ? 16.334 -10.601 -8.683 1.00 97.31 174 GLN A N 1
ATOM 1338 C CA . GLN A 1 174 ? 17.171 -9.472 -8.303 1.00 97.31 174 GLN A CA 1
ATOM 1339 C C . GLN A 1 174 ? 16.279 -8.252 -8.097 1.00 97.31 174 GLN A C 1
ATOM 1341 O O . GLN A 1 174 ? 15.856 -7.608 -9.055 1.00 97.31 174 GLN A O 1
ATOM 1346 N N . VAL A 1 175 ? 15.978 -7.943 -6.838 1.00 98.56 175 VAL A N 1
ATOM 1347 C CA . VAL A 1 175 ? 15.052 -6.861 -6.494 1.00 98.56 175 VAL A CA 1
ATOM 1348 C C . VAL A 1 175 ? 15.818 -5.623 -6.040 1.00 98.56 175 VAL A C 1
ATOM 1350 O O . VAL A 1 175 ? 16.570 -5.677 -5.062 1.00 98.56 175 VAL A O 1
ATOM 1353 N N . LEU A 1 176 ? 15.607 -4.505 -6.735 1.00 98.50 176 LEU A N 1
ATOM 1354 C CA . LEU A 1 176 ? 16.067 -3.178 -6.336 1.00 98.50 176 LEU A CA 1
ATOM 1355 C C . LEU A 1 176 ? 14.874 -2.360 -5.839 1.00 98.50 176 LEU A C 1
ATOM 1357 O O . LEU A 1 176 ? 14.023 -1.944 -6.621 1.00 98.50 176 LEU A O 1
ATOM 1361 N N . HIS A 1 177 ? 14.829 -2.116 -4.536 1.00 97.94 177 HIS A N 1
ATOM 1362 C CA . HIS A 1 177 ? 13.874 -1.214 -3.918 1.00 97.94 177 HIS A CA 1
ATOM 1363 C C . HIS A 1 177 ? 14.332 0.242 -4.070 1.00 97.94 177 HIS A C 1
ATOM 1365 O O . HIS A 1 177 ? 15.440 0.600 -3.664 1.00 97.94 177 HIS A O 1
ATOM 1371 N N . VAL A 1 178 ? 13.476 1.082 -4.646 1.00 97.00 178 VAL A N 1
ATOM 1372 C CA . VAL A 1 178 ? 13.688 2.526 -4.763 1.00 97.00 178 VAL A CA 1
ATOM 1373 C C . VAL A 1 178 ? 12.831 3.222 -3.710 1.00 97.00 178 VAL A C 1
ATOM 1375 O O . VAL A 1 178 ? 11.611 3.318 -3.850 1.00 97.00 178 VAL A O 1
ATOM 1378 N N . SER A 1 179 ? 13.475 3.719 -2.657 1.00 94.38 179 SER A N 1
ATOM 1379 C CA . SER A 1 179 ? 12.849 4.573 -1.645 1.00 94.38 179 SER A CA 1
ATOM 1380 C C . SER A 1 179 ? 13.101 6.052 -1.949 1.00 94.38 179 SER A C 1
ATOM 1382 O O . SER A 1 179 ? 13.898 6.412 -2.817 1.00 94.38 179 SER A O 1
ATOM 1384 N N . SER A 1 180 ? 12.411 6.937 -1.228 1.00 93.44 180 SER A N 1
ATOM 1385 C CA . SER A 1 180 ? 12.608 8.384 -1.334 1.00 93.44 180 SER A CA 1
ATOM 1386 C C . SER A 1 180 ? 13.117 8.939 -0.008 1.00 93.44 180 SER A C 1
ATOM 1388 O O . SER A 1 180 ? 12.535 8.605 1.024 1.00 93.44 180 SER A O 1
ATOM 1390 N N . PRO A 1 181 ? 14.126 9.830 -0.008 1.00 92.94 181 PRO A N 1
ATOM 1391 C CA . PRO A 1 181 ? 14.576 10.489 1.219 1.00 92.94 181 PRO A CA 1
ATOM 1392 C C . PRO A 1 181 ? 13.529 11.462 1.788 1.00 92.94 181 PRO A C 1
ATOM 1394 O O . PRO A 1 181 ? 13.640 11.881 2.935 1.00 92.94 181 PRO A O 1
ATOM 1397 N N . ASN A 1 182 ? 12.513 11.820 0.994 1.00 91.94 182 ASN A N 1
ATOM 1398 C CA . ASN A 1 182 ? 11.516 12.840 1.323 1.00 91.94 182 ASN A CA 1
ATOM 1399 C C . ASN A 1 182 ? 10.154 12.255 1.729 1.00 91.94 182 ASN A C 1
ATOM 1401 O O . ASN A 1 182 ? 9.198 13.004 1.928 1.00 91.94 182 ASN A O 1
ATOM 1405 N N . LEU A 1 183 ? 10.025 10.927 1.807 1.00 89.00 183 LEU A N 1
ATOM 1406 C CA . LEU A 1 183 ? 8.784 10.264 2.202 1.00 89.00 183 LEU A CA 1
ATOM 1407 C C . LEU A 1 183 ? 8.949 9.597 3.568 1.00 89.00 183 LEU A C 1
ATOM 1409 O O . LEU A 1 183 ? 10.009 9.045 3.849 1.00 89.00 183 LEU A O 1
ATOM 1413 N N . PRO A 1 184 ? 7.903 9.595 4.411 1.00 86.75 184 PRO A N 1
ATOM 1414 C CA . PRO A 1 184 ? 7.986 8.940 5.704 1.00 86.75 184 PRO A CA 1
ATOM 1415 C C . PRO A 1 184 ? 8.100 7.422 5.526 1.00 86.75 184 PRO A C 1
ATOM 1417 O O . PRO A 1 184 ? 7.453 6.826 4.661 1.00 86.75 184 PRO A O 1
ATOM 1420 N N . THR A 1 185 ? 8.899 6.791 6.372 1.00 82.88 185 THR A N 1
ATOM 1421 C CA . THR A 1 185 ? 9.195 5.359 6.312 1.00 82.88 185 THR A CA 1
ATOM 1422 C C . THR A 1 185 ? 8.716 4.676 7.585 1.00 82.88 185 THR A C 1
ATOM 1424 O O . THR A 1 185 ? 8.860 5.211 8.682 1.00 82.88 185 THR A O 1
ATOM 1427 N N . MET A 1 186 ? 8.166 3.468 7.445 1.00 83.62 186 MET A N 1
ATOM 1428 C CA . MET A 1 186 ? 7.865 2.597 8.579 1.00 83.62 186 MET A CA 1
ATOM 1429 C C . MET A 1 186 ? 9.009 1.594 8.742 1.00 83.62 186 MET A C 1
ATOM 1431 O O . MET A 1 186 ? 9.016 0.552 8.091 1.00 83.62 186 MET A O 1
ATOM 1435 N N . MET A 1 187 ? 9.973 1.918 9.607 1.00 81.81 187 MET A N 1
ATOM 1436 C CA . MET A 1 187 ? 11.230 1.168 9.755 1.00 81.81 187 MET A CA 1
ATOM 1437 C C . MET A 1 187 ? 11.017 -0.341 9.949 1.00 81.81 187 MET A C 1
ATOM 1439 O O . MET A 1 187 ? 11.650 -1.137 9.268 1.00 81.81 187 MET A O 1
ATOM 1443 N N . MET A 1 188 ? 10.081 -0.746 10.815 1.00 81.38 188 MET A N 1
ATOM 1444 C CA . MET A 1 188 ? 9.792 -2.169 11.059 1.00 81.38 188 MET A CA 1
ATOM 1445 C C . MET A 1 188 ? 9.327 -2.905 9.804 1.00 81.38 188 MET A C 1
ATOM 1447 O O . MET A 1 188 ? 9.727 -4.042 9.564 1.00 81.38 188 MET A O 1
ATOM 1451 N N . ALA A 1 189 ? 8.501 -2.246 8.997 1.00 84.81 189 ALA A N 1
ATOM 1452 C CA . ALA A 1 189 ? 7.990 -2.828 7.775 1.00 84.81 189 ALA A CA 1
ATOM 1453 C C . ALA A 1 189 ? 9.080 -2.899 6.697 1.00 84.81 189 ALA A C 1
ATOM 1455 O O . ALA A 1 189 ? 9.195 -3.914 6.015 1.00 84.81 189 ALA A O 1
ATOM 1456 N N . GLU A 1 190 ? 9.930 -1.874 6.580 1.00 87.19 190 GLU A N 1
ATOM 1457 C CA . GLU A 1 190 ? 11.087 -1.910 5.674 1.00 87.19 190 GLU A CA 1
ATOM 1458 C C . GLU A 1 190 ? 12.076 -3.011 6.041 1.00 87.19 190 GLU A C 1
ATOM 1460 O O . GLU A 1 190 ? 12.564 -3.713 5.161 1.00 87.19 190 GLU A O 1
ATOM 1465 N N . MET A 1 191 ? 12.343 -3.201 7.329 1.00 86.25 191 MET A N 1
ATOM 1466 C CA . MET A 1 191 ? 13.225 -4.266 7.782 1.00 86.25 191 MET A CA 1
ATOM 1467 C C . MET A 1 191 ? 12.655 -5.652 7.485 1.00 86.25 191 MET A C 1
ATOM 1469 O O . MET A 1 191 ? 13.339 -6.480 6.887 1.00 86.25 191 MET A O 1
ATOM 1473 N N . ASP A 1 192 ? 11.399 -5.891 7.870 1.00 87.88 192 ASP A N 1
ATOM 1474 C CA . ASP A 1 192 ? 10.731 -7.178 7.674 1.00 87.88 192 ASP A CA 1
ATOM 1475 C C . ASP A 1 192 ? 10.577 -7.526 6.187 1.00 87.88 192 ASP A C 1
ATOM 1477 O O . ASP A 1 192 ? 10.760 -8.670 5.766 1.00 87.88 192 ASP A O 1
ATOM 1481 N N . THR A 1 193 ? 10.272 -6.531 5.356 1.00 92.12 193 THR A N 1
ATOM 1482 C CA . THR A 1 193 ? 10.060 -6.729 3.916 1.00 92.12 193 THR A CA 1
ATOM 1483 C C . THR A 1 193 ? 11.324 -6.527 3.077 1.00 92.12 193 THR A C 1
ATOM 1485 O O . THR A 1 193 ? 11.299 -6.753 1.869 1.00 92.12 193 THR A O 1
ATOM 1488 N N . GLY A 1 194 ? 12.437 -6.120 3.691 1.00 92.56 194 GLY A N 1
ATOM 1489 C CA . GLY A 1 194 ? 13.702 -5.788 3.029 1.00 92.56 194 GLY A CA 1
ATOM 1490 C C . GLY A 1 194 ? 14.576 -6.993 2.683 1.00 92.56 194 GLY A C 1
ATOM 1491 O O . GLY A 1 194 ? 15.491 -6.877 1.866 1.00 92.56 194 GLY A O 1
ATOM 1492 N N . HIS A 1 195 ? 14.310 -8.157 3.279 1.00 90.62 195 HIS A N 1
ATOM 1493 C CA . HIS A 1 195 ? 15.130 -9.353 3.097 1.00 90.62 195 HIS A CA 1
ATOM 1494 C C . HIS A 1 195 ? 15.288 -9.740 1.618 1.00 90.62 195 HIS A C 1
ATOM 1496 O O . HIS A 1 195 ? 14.320 -9.846 0.869 1.00 90.62 195 HIS A O 1
ATOM 1502 N N . GLY A 1 196 ? 16.538 -9.956 1.198 1.00 94.44 196 GLY A N 1
ATOM 1503 C CA . GLY A 1 196 ? 16.871 -10.335 -0.178 1.00 94.44 196 GLY A CA 1
ATOM 1504 C C . GLY A 1 196 ? 16.808 -9.196 -1.203 1.00 94.44 196 GLY A C 1
ATOM 1505 O O . GLY A 1 196 ? 17.164 -9.427 -2.358 1.00 94.44 196 GLY A O 1
ATOM 1506 N N . LYS A 1 197 ? 16.416 -7.976 -0.809 1.00 97.69 197 LYS A N 1
ATOM 1507 C CA . LYS A 1 197 ? 16.364 -6.801 -1.692 1.00 97.69 197 LYS A CA 1
ATOM 1508 C C . LYS A 1 197 ? 17.616 -5.934 -1.532 1.00 97.69 197 LYS A C 1
ATOM 1510 O O . LYS A 1 197 ? 18.205 -5.850 -0.456 1.00 97.69 197 LYS A O 1
ATOM 1515 N N . ARG A 1 198 ? 18.017 -5.257 -2.609 1.00 97.44 198 ARG A N 1
ATOM 1516 C CA . ARG A 1 198 ? 18.931 -4.101 -2.558 1.00 97.44 198 ARG A CA 1
ATOM 1517 C C . ARG A 1 198 ? 18.100 -2.827 -2.476 1.00 97.44 198 ARG A C 1
ATOM 1519 O O . ARG A 1 198 ? 16.966 -2.830 -2.938 1.00 97.44 198 ARG A O 1
ATOM 1526 N N . GLN A 1 199 ? 18.654 -1.746 -1.936 1.00 95.50 199 GLN A N 1
ATOM 1527 C CA . GLN A 1 199 ? 17.934 -0.479 -1.797 1.00 95.50 199 GLN A CA 1
ATOM 1528 C C . GLN A 1 199 ? 18.761 0.701 -2.306 1.00 95.50 199 GLN A C 1
ATOM 1530 O O . GLN A 1 199 ? 19.977 0.745 -2.116 1.00 95.50 199 GLN A O 1
ATOM 1535 N N . VAL A 1 200 ? 18.086 1.662 -2.935 1.00 96.69 200 VAL A N 1
ATOM 1536 C CA . VAL A 1 200 ? 18.626 2.967 -3.329 1.00 96.69 200 VAL A CA 1
ATOM 1537 C C . VAL A 1 200 ? 17.608 4.058 -2.999 1.00 96.69 200 VAL A C 1
ATOM 1539 O O . VAL A 1 200 ? 16.405 3.809 -3.009 1.00 96.69 200 VAL A O 1
ATOM 1542 N N . HIS A 1 201 ? 18.094 5.265 -2.717 1.00 96.88 201 HIS A N 1
ATOM 1543 C CA . HIS A 1 201 ? 17.256 6.439 -2.497 1.00 96.88 201 HIS A CA 1
ATOM 1544 C C . HIS A 1 201 ? 17.282 7.325 -3.738 1.00 96.88 201 HIS A C 1
ATOM 1546 O O . HIS A 1 201 ? 18.367 7.715 -4.166 1.00 96.88 201 HIS A O 1
ATOM 1552 N N . LEU A 1 202 ? 16.109 7.655 -4.278 1.00 97.38 202 LEU A N 1
ATOM 1553 C CA . LEU A 1 202 ? 15.948 8.619 -5.367 1.00 97.38 202 LEU A CA 1
ATOM 1554 C C . LEU A 1 202 ? 14.946 9.705 -4.962 1.00 97.38 202 LEU A C 1
ATOM 1556 O O . LEU A 1 202 ? 13.855 9.433 -4.450 1.00 97.38 202 LEU A O 1
ATOM 1560 N N . ASP A 1 203 ? 15.314 10.959 -5.194 1.00 96.38 203 ASP A N 1
ATOM 1561 C CA . ASP A 1 203 ? 14.459 12.119 -5.009 1.00 96.38 203 ASP A CA 1
ATOM 1562 C C . ASP A 1 203 ? 13.864 12.558 -6.348 1.00 96.38 203 ASP A C 1
ATOM 1564 O O . ASP A 1 203 ? 14.419 13.389 -7.059 1.00 96.38 203 ASP A O 1
ATOM 1568 N N . LEU A 1 204 ? 12.670 12.055 -6.666 1.00 94.94 204 LEU A N 1
ATOM 1569 C CA . LEU A 1 204 ? 11.975 12.374 -7.919 1.00 94.94 204 LEU A CA 1
ATOM 1570 C C . LEU A 1 204 ? 11.506 13.841 -8.019 1.00 94.94 204 LEU A C 1
ATOM 1572 O O . LEU A 1 204 ? 10.812 14.208 -8.964 1.00 94.94 204 LEU A O 1
ATOM 1576 N N . THR A 1 205 ? 11.821 14.709 -7.055 1.00 94.06 205 THR A N 1
ATOM 1577 C CA . THR A 1 205 ? 11.712 16.164 -7.264 1.00 94.06 205 THR A CA 1
ATOM 1578 C C . THR A 1 205 ? 12.879 16.722 -8.083 1.00 94.06 205 THR A C 1
ATOM 1580 O O . THR A 1 205 ? 12.784 17.835 -8.599 1.00 94.06 205 THR A O 1
ATOM 1583 N N . LYS A 1 206 ? 13.950 15.938 -8.250 1.00 96.88 206 LYS A N 1
ATOM 1584 C CA . LYS A 1 206 ? 15.129 16.256 -9.051 1.00 96.88 206 LYS A CA 1
ATOM 1585 C C . LYS A 1 206 ? 15.062 15.511 -10.377 1.00 96.88 206 LYS A C 1
ATOM 1587 O O . LYS A 1 206 ? 14.914 14.292 -10.412 1.00 96.88 206 LYS A O 1
ATOM 1592 N N . SER A 1 207 ? 15.252 16.243 -11.468 1.00 95.69 207 SER A N 1
ATOM 1593 C CA . SER A 1 207 ? 15.257 15.675 -12.820 1.00 95.69 207 SER A CA 1
ATOM 1594 C C . SER A 1 207 ? 16.359 14.632 -13.031 1.00 95.69 207 SER A C 1
ATOM 1596 O O . SER A 1 207 ? 16.185 13.712 -13.819 1.00 95.69 207 SER A O 1
ATOM 1598 N N . GLU A 1 208 ? 17.490 14.760 -12.331 1.00 97.69 208 GLU A N 1
ATOM 1599 C CA . GLU A 1 208 ? 18.607 13.806 -12.403 1.00 97.69 208 GLU A CA 1
ATOM 1600 C C . GLU A 1 208 ? 18.222 12.433 -11.834 1.00 97.69 208 GLU A C 1
ATOM 1602 O O . GLU A 1 208 ? 18.482 11.406 -12.457 1.00 97.69 208 GLU A O 1
ATOM 1607 N N . ASP A 1 209 ? 17.535 12.411 -10.691 1.00 97.81 209 ASP A N 1
ATOM 1608 C CA . ASP A 1 209 ? 17.063 11.174 -10.062 1.00 97.81 209 ASP A CA 1
ATOM 1609 C C . ASP A 1 209 ? 15.884 10.562 -10.834 1.00 97.81 209 ASP A C 1
ATOM 1611 O O . ASP A 1 209 ? 15.752 9.341 -10.904 1.00 97.81 209 ASP A O 1
ATOM 1615 N N . GLU A 1 210 ? 15.049 11.395 -11.462 1.00 96.25 210 GLU A N 1
ATOM 1616 C CA . GLU A 1 210 ? 14.002 10.945 -12.384 1.00 96.25 210 GLU A CA 1
ATOM 1617 C C . GLU A 1 210 ? 14.596 10.282 -13.636 1.00 96.25 210 GLU A C 1
ATOM 1619 O O . GLU A 1 210 ? 14.181 9.182 -14.006 1.00 96.25 210 GLU A O 1
ATOM 1624 N N . ALA A 1 211 ? 15.631 10.883 -14.233 1.00 96.31 211 ALA A N 1
ATOM 1625 C CA . ALA A 1 211 ? 16.377 10.277 -15.333 1.00 96.31 211 ALA A CA 1
ATOM 1626 C C . ALA A 1 211 ? 17.049 8.965 -14.901 1.00 96.31 211 ALA A C 1
ATOM 1628 O O . ALA A 1 211 ? 17.002 7.973 -15.627 1.00 96.31 211 ALA A O 1
ATOM 1629 N N . ARG A 1 212 ? 17.605 8.916 -13.685 1.00 97.62 212 ARG A N 1
ATOM 1630 C CA . ARG A 1 212 ? 18.210 7.694 -13.151 1.00 97.62 212 ARG A CA 1
ATOM 1631 C C . ARG A 1 212 ? 17.190 6.577 -12.948 1.00 97.62 212 ARG A C 1
ATOM 1633 O O . ARG A 1 212 ? 17.497 5.417 -13.217 1.00 97.62 212 ARG A O 1
ATOM 1640 N N . LEU A 1 213 ? 15.985 6.905 -12.484 1.00 97.69 213 LEU A N 1
ATOM 1641 C CA . LEU A 1 213 ? 14.901 5.934 -12.367 1.00 97.69 213 LEU A CA 1
ATOM 1642 C C . LEU A 1 213 ? 14.499 5.383 -13.742 1.00 97.69 213 LEU A C 1
ATOM 1644 O O . LEU A 1 213 ? 14.293 4.178 -13.873 1.00 97.69 213 LEU A O 1
ATOM 1648 N N . LEU A 1 214 ? 14.435 6.247 -14.759 1.00 96.88 214 LEU A N 1
ATOM 1649 C CA . LEU A 1 214 ? 14.152 5.844 -16.135 1.00 96.88 214 LEU A CA 1
ATOM 1650 C C . LEU A 1 214 ? 15.209 4.869 -16.669 1.00 96.88 214 LEU A C 1
ATOM 1652 O O . LEU A 1 214 ? 14.851 3.816 -17.186 1.00 96.88 214 LEU A O 1
ATOM 1656 N N . GLU A 1 215 ? 16.496 5.166 -16.476 1.00 96.69 215 GLU A N 1
ATOM 1657 C CA . GLU A 1 215 ? 17.597 4.267 -16.856 1.00 96.69 215 GLU A CA 1
ATOM 1658 C C . GLU A 1 215 ? 17.484 2.893 -16.186 1.00 96.69 215 GLU A C 1
ATOM 1660 O O . GLU A 1 215 ? 17.705 1.867 -16.826 1.00 96.69 215 GLU A O 1
ATOM 1665 N N . LEU A 1 216 ? 17.127 2.859 -14.898 1.00 97.12 216 LEU A N 1
ATOM 1666 C CA . LEU A 1 216 ? 16.917 1.604 -14.176 1.00 97.12 216 LEU A CA 1
ATOM 1667 C C . LEU A 1 216 ? 15.727 0.821 -14.744 1.00 97.12 216 LEU A C 1
ATOM 1669 O O . LEU A 1 216 ? 15.814 -0.399 -14.857 1.00 97.12 216 LEU A O 1
ATOM 1673 N N . ALA A 1 217 ? 14.640 1.502 -15.113 1.00 97.19 217 ALA A N 1
ATOM 1674 C CA . ALA A 1 217 ? 13.422 0.880 -15.631 1.00 97.19 217 ALA A CA 1
ATOM 1675 C C . ALA A 1 217 ? 13.593 0.250 -17.029 1.00 97.19 217 ALA A C 1
ATOM 1677 O O . ALA A 1 217 ? 12.839 -0.651 -17.387 1.00 97.19 217 ALA A O 1
ATOM 1678 N N . MET A 1 218 ? 14.593 0.673 -17.809 1.00 96.38 218 MET A N 1
ATOM 1679 C CA . MET A 1 218 ? 14.855 0.132 -19.154 1.00 96.38 218 MET A CA 1
ATOM 1680 C C . MET A 1 218 ? 15.317 -1.333 -19.164 1.00 96.38 218 MET A C 1
ATOM 1682 O O . MET A 1 218 ? 15.240 -1.989 -20.199 1.00 96.38 218 MET A O 1
ATOM 1686 N N . ASP A 1 219 ? 15.828 -1.838 -18.041 1.00 92.81 219 ASP A N 1
ATOM 1687 C CA . ASP A 1 219 ? 16.535 -3.123 -17.959 1.00 92.81 219 ASP A CA 1
ATOM 1688 C C . ASP A 1 219 ? 16.002 -3.980 -16.798 1.00 92.81 219 ASP A C 1
ATOM 1690 O O . ASP A 1 219 ? 16.748 -4.631 -16.061 1.00 92.81 219 ASP A O 1
ATOM 1694 N N . VAL A 1 220 ? 14.687 -3.917 -16.580 1.00 96.69 220 VAL A N 1
ATOM 1695 C CA . VAL A 1 220 ? 13.972 -4.755 -15.611 1.00 96.69 220 VAL A CA 1
ATOM 1696 C C . VAL A 1 220 ? 12.822 -5.487 -16.276 1.00 96.69 220 VAL A C 1
ATOM 1698 O O . VAL A 1 220 ? 12.292 -5.056 -17.297 1.00 96.69 220 VAL A O 1
ATOM 1701 N N . ASP A 1 221 ? 12.439 -6.611 -15.688 1.00 96.00 221 ASP A N 1
ATOM 1702 C CA . ASP A 1 221 ? 11.337 -7.445 -16.164 1.00 96.00 221 ASP A CA 1
ATOM 1703 C C . ASP A 1 221 ? 10.030 -7.091 -15.461 1.00 96.00 221 ASP A C 1
ATOM 1705 O O . ASP A 1 221 ? 8.958 -7.286 -16.022 1.00 96.00 221 ASP A O 1
ATOM 1709 N N . VAL A 1 222 ? 10.125 -6.568 -14.234 1.00 96.94 222 VAL A N 1
ATOM 1710 C CA . VAL A 1 222 ? 8.975 -6.204 -13.406 1.00 96.94 222 VAL A CA 1
ATOM 1711 C C . VAL A 1 222 ? 9.155 -4.799 -12.835 1.00 96.94 222 VAL A C 1
ATOM 1713 O O . VAL A 1 222 ? 10.158 -4.526 -12.166 1.00 96.94 222 VAL A O 1
ATOM 1716 N N . PHE A 1 223 ? 8.163 -3.933 -13.029 1.00 97.75 223 PHE A N 1
ATOM 1717 C CA . PHE A 1 223 ? 8.058 -2.619 -12.397 1.00 97.75 223 PHE A CA 1
ATOM 1718 C C . PHE A 1 223 ? 6.928 -2.628 -11.359 1.00 97.75 223 PHE A C 1
ATOM 1720 O O . PHE A 1 223 ? 5.748 -2.467 -11.662 1.00 97.75 223 PHE A O 1
ATOM 1727 N N . ASN A 1 224 ? 7.287 -2.809 -10.089 1.00 97.56 224 ASN A N 1
ATOM 1728 C CA . ASN A 1 224 ? 6.333 -2.928 -8.991 1.00 97.56 224 ASN A CA 1
ATOM 1729 C C . ASN A 1 224 ? 6.109 -1.568 -8.318 1.00 97.56 224 ASN A C 1
ATOM 1731 O O . ASN A 1 224 ? 7.025 -1.018 -7.708 1.00 97.56 224 ASN A O 1
ATOM 1735 N N . GLN A 1 225 ? 4.890 -1.028 -8.371 1.00 95.06 225 GLN A N 1
ATOM 1736 C CA . GLN A 1 225 ? 4.557 0.259 -7.750 1.00 95.06 225 GLN A CA 1
ATOM 1737 C C . GLN A 1 225 ? 3.199 0.228 -7.038 1.00 95.06 225 GLN A C 1
ATOM 1739 O O . GLN A 1 225 ? 2.290 -0.498 -7.430 1.00 95.06 225 GLN A O 1
ATOM 1744 N N . GLY A 1 226 ? 3.068 1.022 -5.970 1.00 92.62 226 GLY A N 1
ATOM 1745 C CA . GLY A 1 226 ? 1.873 1.068 -5.116 1.00 92.62 226 GLY A CA 1
ATOM 1746 C C . GLY A 1 226 ? 1.402 2.486 -4.799 1.00 92.62 226 GLY A C 1
ATOM 1747 O O . GLY A 1 226 ? 0.767 2.710 -3.768 1.00 92.62 226 GLY A O 1
ATOM 1748 N N . PHE A 1 227 ? 1.761 3.465 -5.631 1.00 93.44 227 PHE A N 1
ATOM 1749 C CA . PHE A 1 227 ? 1.307 4.840 -5.465 1.00 93.44 227 PHE A CA 1
ATOM 1750 C C . PHE A 1 227 ? -0.154 4.990 -5.893 1.00 93.44 227 PHE A C 1
ATOM 1752 O O . PHE A 1 227 ? -0.718 4.175 -6.624 1.00 93.44 227 PHE A O 1
ATOM 1759 N N . ARG A 1 228 ? -0.786 6.076 -5.437 1.00 91.94 228 ARG A N 1
ATOM 1760 C CA . ARG A 1 228 ? -2.144 6.421 -5.862 1.00 91.94 228 ARG A CA 1
ATOM 1761 C C . ARG A 1 228 ? -2.202 6.483 -7.392 1.00 91.94 228 ARG A C 1
ATOM 1763 O O . ARG A 1 228 ? -1.318 7.058 -8.026 1.00 91.94 228 ARG A O 1
ATOM 1770 N N . LYS A 1 229 ? -3.269 5.924 -7.971 1.00 90.56 229 LYS A N 1
ATOM 1771 C CA . LYS A 1 229 ? -3.510 5.932 -9.421 1.00 90.56 229 LYS A CA 1
ATOM 1772 C C . LYS A 1 229 ? -3.283 7.330 -10.009 1.00 90.56 229 LYS A C 1
ATOM 1774 O O . LYS A 1 229 ? -3.867 8.299 -9.517 1.00 90.56 229 LYS A O 1
ATOM 1779 N N . GLY A 1 230 ? -2.465 7.426 -11.056 1.00 92.38 230 GLY A N 1
ATOM 1780 C CA . GLY A 1 230 ? -2.137 8.685 -11.722 1.00 92.38 230 GLY A CA 1
ATOM 1781 C C . GLY A 1 230 ? -0.918 9.418 -11.152 1.00 92.38 230 GLY A C 1
ATOM 1782 O O . GLY A 1 230 ? -0.500 10.413 -11.741 1.00 92.38 230 GLY A O 1
ATOM 1783 N N . THR A 1 231 ? -0.362 9.015 -10.003 1.00 93.25 231 THR A N 1
ATOM 1784 C CA . THR A 1 231 ? 0.771 9.730 -9.387 1.00 93.25 231 THR A CA 1
ATOM 1785 C C . THR A 1 231 ? 2.064 9.541 -10.175 1.00 93.25 231 THR A C 1
ATOM 1787 O O . THR A 1 231 ? 2.744 10.528 -10.450 1.00 93.25 231 THR A O 1
ATOM 1790 N N . LEU A 1 232 ? 2.399 8.302 -10.535 1.00 94.12 232 LEU A N 1
ATOM 1791 C CA . LEU A 1 232 ? 3.607 7.988 -11.303 1.00 94.12 232 LEU A CA 1
ATOM 1792 C C . LEU A 1 232 ? 3.407 8.169 -12.812 1.00 94.12 232 LEU A C 1
ATOM 1794 O O . LEU A 1 232 ? 4.351 8.513 -13.517 1.00 94.12 232 LEU A O 1
ATOM 1798 N N . ASP A 1 233 ? 2.172 8.060 -13.295 1.00 94.00 233 ASP A N 1
ATOM 1799 C CA . ASP A 1 233 ? 1.795 8.305 -14.688 1.00 94.00 233 ASP A CA 1
ATOM 1800 C C . ASP A 1 233 ? 2.201 9.716 -15.139 1.00 94.00 233 ASP A C 1
ATOM 1802 O O . ASP A 1 233 ? 2.791 9.900 -16.199 1.00 94.00 233 ASP A O 1
ATOM 1806 N N . LYS A 1 234 ? 1.977 10.719 -14.278 1.00 92.19 234 LYS A N 1
ATOM 1807 C CA . LYS A 1 234 ? 2.366 12.124 -14.517 1.00 92.19 234 LYS A CA 1
ATOM 1808 C C . LYS A 1 234 ? 3.874 12.340 -14.659 1.00 92.19 234 LYS A C 1
ATOM 1810 O O . LYS A 1 234 ? 4.287 13.419 -15.068 1.00 92.19 234 LYS A O 1
ATOM 1815 N N . ARG A 1 235 ? 4.667 11.342 -14.277 1.00 92.25 235 ARG A N 1
ATOM 1816 C CA . ARG A 1 235 ? 6.131 11.324 -14.321 1.00 92.25 235 ARG A CA 1
ATOM 1817 C C . ARG A 1 235 ? 6.665 10.390 -15.409 1.00 92.25 235 ARG A C 1
ATOM 1819 O O . ARG A 1 235 ? 7.861 10.164 -15.484 1.00 92.25 235 ARG A O 1
ATOM 1826 N N . GLY A 1 236 ? 5.783 9.816 -16.231 1.00 93.81 236 GLY A N 1
ATOM 1827 C CA . GLY A 1 236 ? 6.167 8.866 -17.273 1.00 93.81 236 GLY A CA 1
ATOM 1828 C C . GLY A 1 236 ? 6.415 7.442 -16.772 1.00 93.81 236 GLY A C 1
ATOM 1829 O O . GLY A 1 236 ? 6.930 6.637 -17.530 1.00 93.81 236 GLY A O 1
ATOM 1830 N N . PHE A 1 237 ? 6.019 7.104 -15.538 1.00 96.00 237 PHE A N 1
ATOM 1831 C CA . PHE A 1 237 ? 6.145 5.754 -14.960 1.00 96.00 237 PHE A CA 1
ATOM 1832 C C . PHE A 1 237 ? 4.780 5.063 -14.796 1.00 96.00 237 PHE A C 1
ATOM 1834 O O . PHE A 1 237 ? 4.553 4.306 -13.851 1.00 96.00 237 PHE A O 1
ATOM 1841 N N . GLY A 1 238 ? 3.835 5.388 -15.684 1.00 95.44 238 GLY A N 1
ATOM 1842 C CA . GLY A 1 238 ? 2.562 4.674 -15.808 1.00 95.44 238 GLY A CA 1
ATOM 1843 C C . GLY A 1 238 ? 2.726 3.370 -16.603 1.00 95.44 238 GLY A C 1
ATOM 1844 O O . GLY A 1 238 ? 3.728 3.223 -17.307 1.00 95.44 238 GLY A O 1
ATOM 1845 N N . PRO A 1 239 ? 1.764 2.433 -16.528 1.00 95.44 239 PRO A N 1
ATOM 1846 C CA . PRO A 1 239 ? 1.884 1.127 -17.177 1.00 95.44 239 PRO A CA 1
ATOM 1847 C C . PRO A 1 239 ? 2.164 1.208 -18.684 1.00 95.44 239 PRO A C 1
ATOM 1849 O O . PRO A 1 239 ? 3.054 0.524 -19.180 1.00 95.44 239 PRO A O 1
ATOM 1852 N N . GLU A 1 240 ? 1.461 2.081 -19.407 1.00 95.56 240 GLU A N 1
ATOM 1853 C CA . GLU A 1 240 ? 1.630 2.255 -20.853 1.00 95.56 240 GLU A CA 1
ATOM 1854 C C . GLU A 1 240 ? 3.018 2.813 -21.197 1.00 95.56 240 GLU A C 1
ATOM 1856 O O . GLU A 1 240 ? 3.699 2.284 -22.070 1.00 95.56 240 GLU A O 1
ATOM 1861 N N . ALA A 1 241 ? 3.485 3.823 -20.456 1.00 96.25 241 ALA A N 1
ATOM 1862 C CA . ALA A 1 241 ? 4.808 4.412 -20.663 1.00 96.25 241 ALA A CA 1
ATOM 1863 C C . ALA A 1 241 ? 5.943 3.416 -20.358 1.00 96.25 241 ALA A C 1
ATOM 1865 O O . ALA A 1 241 ? 6.955 3.395 -21.055 1.00 96.25 241 ALA A O 1
ATOM 1866 N N . MET A 1 242 ? 5.770 2.555 -19.348 1.00 97.12 242 MET A N 1
ATOM 1867 C CA . MET A 1 242 ? 6.729 1.486 -19.052 1.00 97.12 242 MET A CA 1
ATOM 1868 C C . MET A 1 242 ? 6.736 0.409 -20.139 1.00 97.12 242 MET A C 1
ATOM 1870 O O . MET A 1 242 ? 7.811 -0.044 -20.526 1.00 97.12 242 MET A O 1
ATOM 1874 N N . ALA A 1 243 ? 5.571 0.040 -20.678 1.00 96.56 243 ALA A N 1
ATOM 1875 C CA . ALA A 1 243 ? 5.479 -0.905 -21.789 1.00 96.56 243 ALA A CA 1
ATOM 1876 C C . ALA A 1 243 ? 6.089 -0.352 -23.090 1.00 96.56 243 ALA A C 1
ATOM 1878 O O . ALA A 1 243 ? 6.687 -1.112 -23.850 1.00 96.56 243 ALA A O 1
ATOM 1879 N N . GLU A 1 244 ? 5.975 0.956 -23.339 1.00 96.38 244 GLU A N 1
ATOM 1880 C CA . GLU A 1 244 ? 6.663 1.634 -24.446 1.00 96.38 244 GLU A CA 1
ATOM 1881 C C . GLU A 1 244 ? 8.185 1.673 -24.241 1.00 96.38 244 GLU A C 1
ATOM 1883 O O . GLU A 1 244 ? 8.938 1.424 -25.183 1.00 96.38 244 GLU A O 1
ATOM 1888 N N . LEU A 1 245 ? 8.640 1.952 -23.014 1.00 96.50 245 LEU A N 1
ATOM 1889 C CA . LEU A 1 245 ? 10.060 2.013 -22.659 1.00 96.50 245 LEU A CA 1
ATOM 1890 C C . LEU A 1 245 ? 10.747 0.644 -22.758 1.00 96.50 245 LEU A C 1
ATOM 1892 O O . LEU A 1 245 ? 11.840 0.538 -23.317 1.00 96.50 245 LEU A O 1
ATOM 1896 N N . ARG A 1 246 ? 10.113 -0.394 -22.204 1.00 96.06 246 ARG A N 1
ATOM 1897 C CA . ARG A 1 246 ? 10.591 -1.780 -22.197 1.00 96.06 246 ARG A CA 1
ATOM 1898 C C . ARG A 1 246 ? 9.432 -2.696 -22.610 1.00 96.06 246 ARG A C 1
ATOM 1900 O O . ARG A 1 246 ? 8.658 -3.143 -21.761 1.00 96.06 246 ARG A O 1
ATOM 1907 N N . PRO A 1 247 ? 9.297 -3.013 -23.911 1.00 95.50 247 PRO A N 1
ATOM 1908 C CA . PRO A 1 247 ? 8.295 -3.966 -24.376 1.00 95.50 247 PRO A CA 1
ATOM 1909 C C . PRO A 1 247 ? 8.439 -5.301 -23.648 1.00 95.50 247 PRO A C 1
ATOM 1911 O O . PRO A 1 247 ? 9.542 -5.831 -23.555 1.00 95.50 247 PRO A O 1
ATOM 1914 N N . GLY A 1 248 ? 7.338 -5.832 -23.117 1.00 93.31 248 GLY A N 1
ATOM 1915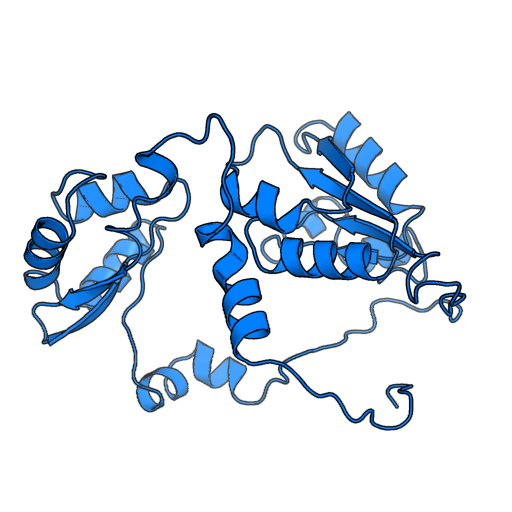 C CA . GLY A 1 248 ? 7.317 -7.093 -22.364 1.00 93.31 248 GLY A CA 1
ATOM 1916 C C . GLY A 1 248 ? 7.494 -6.937 -20.854 1.00 93.31 248 GLY A C 1
ATOM 1917 O O . GLY A 1 248 ? 7.450 -7.946 -20.154 1.00 93.31 248 GLY A O 1
ATOM 1918 N N . ILE A 1 249 ? 7.651 -5.702 -20.355 1.00 95.44 249 ILE A N 1
ATOM 1919 C CA . ILE A 1 249 ? 7.648 -5.426 -18.916 1.00 95.44 249 ILE A CA 1
ATOM 1920 C C . ILE A 1 249 ? 6.332 -5.866 -18.269 1.00 95.44 249 ILE A C 1
ATOM 1922 O O . ILE A 1 249 ? 5.263 -5.791 -18.887 1.00 95.44 249 ILE A O 1
ATOM 1926 N N . ILE A 1 250 ? 6.435 -6.296 -17.014 1.00 94.31 250 ILE A N 1
ATOM 1927 C CA . ILE A 1 250 ? 5.315 -6.628 -16.131 1.00 94.31 250 ILE A CA 1
ATOM 1928 C C . ILE A 1 250 ? 5.102 -5.527 -15.097 1.00 94.31 250 ILE A C 1
ATOM 1930 O O . ILE A 1 250 ? 6.086 -5.143 -14.424 1.00 94.31 250 ILE A O 1
#